Protein AF-A0A7D9HLT3-F1 (afdb_monomer)

Sequence (230 aa):
MPILQAMFEKANQLLRKRDNVIPKPGATDGSFIVAGNSNTIHVVTLGKGGCLKCDRNCVNNSTRICEHVLAVAQVREKLSEFLAWFRRSKKGPKVLEMALGSAPKNAGRKPSTRKKSNKKKPHVTQVVDLLEDLIAEPVPTPNQIPPAAPQASQAPHRVGPVIQPPPVVSGSGGPQAPQFNPTIQPPMVCGFPQTPAQQLAYHLPSLFSGSPHDHAPQQYLAPQMPAISP

Organism: Paramuricea clavata (NCBI:txid317549)

Mean predicted aligned error: 22.03 Å

Radius of gyration: 40.25 Å; Cα contacts (8 Å, |Δi|>4): 141; chains: 1; bounding box: 96×90×121 Å

pLDDT: mean 70.2, std 20.89, range [36.25, 97.0]

Solvent-accessible surface area (backbone atoms only — not comparable to full-atom values): 16381 Å² total; per-residue (Å²): 115,72,68,61,53,55,34,50,52,51,12,50,58,44,64,74,41,74,84,30,58,38,75,37,84,94,52,90,71,69,27,31,36,28,66,48,76,93,85,39,79,38,45,36,40,66,48,77,80,45,38,59,42,60,34,86,85,43,91,43,41,41,58,68,62,40,32,65,47,51,33,52,24,52,78,67,75,38,42,66,48,29,52,55,34,58,72,67,42,88,73,69,55,40,63,67,54,42,56,66,70,69,52,58,96,60,67,90,60,74,80,82,78,77,77,80,76,79,76,79,76,81,84,85,85,77,93,74,83,95,81,85,83,90,85,82,87,89,89,90,85,86,88,85,81,88,83,78,86,84,80,84,86,82,79,84,84,79,84,76,86,86,80,80,81,81,83,88,80,88,78,89,77,85,88,83,86,84,80,86,82,90,80,89,78,88,86,78,87,81,78,77,88,83,80,93,81,83,92,83,82,83,91,86,82,91,87,82,91,77,83,87,82,86,78,81,83,87,76,88,82,83,87,84,78,84,85,85,78,137

Secondary structure (DSSP, 8-state):
-HHHHHHHHHHHHHHTSGGGEEEPTT-TT--EEEE-GGG-EEEEEE-GGG-EE--TTSTTGGGS--HHHHHHHHHTT-HHHHHHHHHH-S----HHHHHHHHS-TTTT-----------PPP------------S---------PPP-PPP--PPPPPPPP--PPPPP------------------------------------------PPPP-PPPP--PPPPPPPP-

Structure (mmCIF, N/CA/C/O backbone):
data_AF-A0A7D9HLT3-F1
#
_entry.id   AF-A0A7D9HLT3-F1
#
loop_
_atom_site.group_PDB
_atom_site.id
_atom_site.type_symbol
_atom_site.label_atom_id
_atom_site.label_alt_id
_atom_site.label_comp_id
_atom_site.label_asym_id
_atom_site.label_entity_id
_atom_site.label_seq_id
_atom_site.pdbx_PDB_ins_code
_atom_site.Cartn_x
_atom_site.Cartn_y
_atom_site.Cartn_z
_atom_site.occupancy
_atom_site.B_iso_or_equiv
_atom_site.auth_seq_id
_atom_site.auth_comp_id
_atom_site.auth_asym_id
_atom_site.auth_atom_id
_atom_site.pdbx_PDB_model_num
ATOM 1 N N . MET A 1 1 ? -13.649 11.532 -1.962 1.00 54.56 1 MET A N 1
ATOM 2 C CA . MET A 1 1 ? -12.221 11.390 -1.579 1.00 54.56 1 MET A CA 1
ATOM 3 C C . MET A 1 1 ? -11.429 10.880 -2.789 1.00 54.56 1 MET A C 1
ATOM 5 O O . MET A 1 1 ? -11.230 9.675 -2.904 1.00 54.56 1 MET A O 1
ATOM 9 N N . PRO A 1 2 ? -11.004 11.766 -3.707 1.00 75.75 2 PRO A N 1
ATOM 10 C CA . PRO A 1 2 ? -10.419 11.367 -4.997 1.00 75.75 2 PRO A CA 1
ATOM 11 C C . PRO A 1 2 ? -9.089 10.601 -4.862 1.00 75.75 2 PRO A C 1
ATOM 13 O O . PRO A 1 2 ? -8.802 9.703 -5.645 1.00 75.75 2 PRO A O 1
ATOM 16 N N . ILE A 1 3 ? -8.301 10.891 -3.821 1.00 83.25 3 ILE A N 1
ATOM 17 C CA . ILE A 1 3 ? -6.993 10.251 -3.592 1.00 83.25 3 ILE A CA 1
ATOM 18 C C . ILE A 1 3 ? -7.131 8.762 -3.250 1.00 83.25 3 ILE A C 1
ATOM 20 O O . ILE A 1 3 ? -6.394 7.937 -3.784 1.00 83.25 3 ILE A O 1
ATOM 24 N N . LEU A 1 4 ? -8.090 8.399 -2.391 1.00 85.44 4 LEU A N 1
ATOM 25 C CA . LEU A 1 4 ? -8.320 6.995 -2.036 1.00 85.44 4 LEU A CA 1
ATOM 26 C C . LEU A 1 4 ? -8.807 6.194 -3.243 1.00 85.44 4 LEU A C 1
ATOM 28 O O . LEU A 1 4 ? -8.351 5.075 -3.451 1.00 85.44 4 LEU A O 1
ATOM 32 N N . GLN A 1 5 ? -9.674 6.783 -4.068 1.00 90.75 5 GLN A N 1
ATOM 33 C CA . GLN A 1 5 ? -10.147 6.156 -5.300 1.00 90.75 5 GLN A CA 1
ATOM 34 C C . GLN A 1 5 ? -8.984 5.826 -6.248 1.00 90.75 5 GLN A C 1
ATOM 36 O O . GLN A 1 5 ? -8.907 4.710 -6.753 1.00 90.75 5 GLN A O 1
ATOM 41 N N . ALA A 1 6 ? -8.029 6.746 -6.418 1.00 91.56 6 ALA A N 1
ATOM 42 C CA . ALA A 1 6 ? -6.834 6.494 -7.220 1.00 91.56 6 ALA A CA 1
ATOM 43 C C . ALA A 1 6 ? -5.949 5.368 -6.645 1.00 91.56 6 ALA A C 1
ATOM 45 O O . ALA A 1 6 ? -5.380 4.584 -7.403 1.00 91.56 6 ALA A O 1
ATOM 46 N N . MET A 1 7 ? -5.837 5.256 -5.315 1.00 92.31 7 MET A N 1
ATOM 47 C CA . MET A 1 7 ? -5.105 4.152 -4.672 1.00 92.31 7 MET A CA 1
ATOM 48 C C . MET A 1 7 ? -5.795 2.802 -4.885 1.00 92.31 7 MET A C 1
ATOM 50 O O . MET A 1 7 ? -5.114 1.812 -5.144 1.00 92.31 7 MET A O 1
ATOM 54 N N . PHE A 1 8 ? -7.128 2.763 -4.810 1.00 94.31 8 PHE A N 1
ATOM 55 C CA . PHE A 1 8 ? -7.907 1.560 -5.105 1.00 94.31 8 PHE A CA 1
ATOM 56 C C . PHE A 1 8 ? -7.764 1.127 -6.561 1.00 94.31 8 PHE A C 1
ATOM 58 O O . PHE A 1 8 ? -7.568 -0.055 -6.820 1.00 94.31 8 PHE A O 1
ATOM 65 N N . GLU A 1 9 ? -7.785 2.067 -7.504 1.00 95.00 9 GLU A N 1
ATOM 66 C CA . GLU A 1 9 ? -7.590 1.741 -8.916 1.00 95.00 9 GLU A CA 1
ATOM 67 C C . GLU A 1 9 ? -6.206 1.123 -9.164 1.00 95.00 9 GLU A C 1
ATOM 69 O O . GLU A 1 9 ? -6.087 0.087 -9.816 1.00 95.00 9 GLU A O 1
ATOM 74 N N . LYS A 1 10 ? -5.151 1.690 -8.567 1.00 94.38 10 LYS A N 1
ATOM 75 C CA . LYS A 1 10 ? -3.803 1.102 -8.625 1.00 94.38 10 LYS A CA 1
ATOM 76 C C . LYS A 1 10 ? -3.734 -0.272 -7.962 1.00 94.38 10 LYS A C 1
ATOM 78 O O . LYS A 1 10 ? -3.108 -1.178 -8.505 1.00 94.38 10 LYS A O 1
ATOM 83 N N . ALA A 1 11 ? -4.390 -0.452 -6.817 1.00 95.25 11 ALA A N 1
ATOM 84 C CA . ALA A 1 11 ? -4.469 -1.755 -6.165 1.00 95.25 11 ALA A CA 1
ATOM 85 C C . ALA A 1 11 ? -5.152 -2.785 -7.078 1.00 95.25 11 ALA A C 1
ATOM 87 O O . ALA A 1 11 ? -4.631 -3.879 -7.262 1.00 95.25 11 ALA A O 1
ATOM 88 N N . ASN A 1 12 ? -6.250 -2.413 -7.739 1.00 95.44 12 ASN A N 1
ATOM 89 C CA . ASN A 1 12 ? -6.918 -3.269 -8.716 1.00 95.44 12 ASN A CA 1
ATOM 90 C C . ASN A 1 12 ? -5.998 -3.628 -9.888 1.00 95.44 12 ASN A C 1
ATOM 92 O O . ASN A 1 12 ? -5.994 -4.775 -10.325 1.00 95.44 12 ASN A O 1
ATOM 96 N N . GLN A 1 13 ? -5.179 -2.694 -10.379 1.00 94.69 13 GLN A N 1
ATOM 97 C CA . GLN A 1 13 ? -4.185 -2.986 -11.419 1.00 94.69 13 GLN A CA 1
ATOM 98 C C . GLN A 1 13 ? -3.152 -4.020 -10.965 1.00 94.69 13 GLN A C 1
ATOM 100 O O . GLN A 1 13 ? -2.774 -4.883 -11.760 1.00 94.69 13 GLN A O 1
ATOM 105 N N . LEU A 1 14 ? -2.728 -3.977 -9.697 1.00 94.25 14 LEU A N 1
ATOM 106 C CA . LEU A 1 14 ? -1.850 -5.004 -9.136 1.00 94.25 14 LEU A CA 1
ATOM 107 C C . LEU A 1 14 ? -2.537 -6.371 -9.158 1.00 94.25 14 LEU A C 1
ATOM 109 O O . LEU A 1 14 ? -1.930 -7.331 -9.617 1.00 94.25 14 LEU A O 1
ATOM 113 N N . LEU A 1 15 ? -3.811 -6.437 -8.767 1.00 94.81 15 LEU A N 1
ATOM 114 C CA . LEU A 1 15 ? -4.591 -7.679 -8.704 1.00 94.81 15 LEU A CA 1
ATOM 115 C C . LEU A 1 15 ? -4.908 -8.298 -10.073 1.00 94.81 15 LEU A C 1
ATOM 117 O O . LEU A 1 15 ? -5.168 -9.496 -10.150 1.00 94.81 15 LEU A O 1
ATOM 121 N N . ARG A 1 16 ? -4.870 -7.520 -11.164 1.00 94.56 16 ARG A N 1
ATOM 122 C CA . ARG A 1 16 ? -5.101 -8.047 -12.523 1.00 94.56 16 ARG A CA 1
ATOM 123 C C . ARG A 1 16 ? -4.046 -9.069 -12.954 1.00 94.56 16 ARG A C 1
ATOM 125 O O . ARG A 1 16 ? -4.348 -9.917 -13.789 1.00 94.56 16 ARG A O 1
ATOM 132 N N . LYS A 1 17 ? -2.820 -8.997 -12.420 1.00 92.38 17 LYS A N 1
ATOM 133 C CA . LYS A 1 17 ? -1.767 -9.991 -12.684 1.00 92.38 17 LYS A CA 1
ATOM 134 C C . LYS A 1 17 ? -1.588 -10.865 -11.447 1.00 92.38 17 LYS A C 1
ATOM 136 O O . LYS A 1 17 ? -1.326 -10.345 -10.367 1.00 92.38 17 LYS A O 1
ATOM 141 N N . ARG A 1 18 ? -1.683 -12.186 -11.610 1.00 85.00 18 ARG A N 1
ATOM 142 C CA . ARG A 1 18 ? -1.622 -13.133 -10.482 1.00 85.00 18 ARG A CA 1
ATOM 143 C C . ARG A 1 18 ? -0.298 -13.087 -9.716 1.00 85.00 18 ARG A C 1
ATOM 145 O O . ARG A 1 18 ? -0.313 -13.201 -8.498 1.00 85.00 18 ARG A O 1
ATOM 152 N N . ASP A 1 19 ? 0.812 -12.831 -10.400 1.00 91.12 19 ASP A N 1
ATOM 153 C CA . ASP A 1 19 ? 2.149 -12.898 -9.790 1.00 91.12 19 ASP A CA 1
ATOM 154 C C . ASP A 1 19 ? 2.589 -11.590 -9.116 1.00 91.12 19 ASP A C 1
ATOM 156 O O . ASP A 1 19 ? 3.676 -11.500 -8.550 1.00 91.12 19 ASP A O 1
ATOM 160 N N . ASN A 1 20 ? 1.749 -10.553 -9.155 1.00 94.50 20 ASN A N 1
ATOM 161 C CA . ASN A 1 20 ? 2.069 -9.268 -8.538 1.00 94.50 20 ASN A CA 1
ATOM 162 C C . ASN A 1 20 ? 1.895 -9.270 -7.020 1.00 94.50 20 ASN A C 1
ATOM 164 O O . ASN A 1 20 ? 2.438 -8.386 -6.365 1.00 94.50 20 ASN A O 1
ATOM 168 N N . VAL A 1 21 ? 1.096 -10.184 -6.469 1.00 95.56 21 VAL A N 1
ATOM 169 C CA . VAL A 1 21 ? 0.851 -10.296 -5.029 1.00 95.56 21 VAL A CA 1
ATOM 170 C C . VAL A 1 21 ? 0.998 -11.756 -4.654 1.00 95.56 21 VAL A C 1
ATOM 172 O O . VAL A 1 21 ? 0.115 -12.563 -4.926 1.00 95.56 21 VAL A O 1
ATOM 175 N N . ILE A 1 22 ? 2.110 -12.093 -4.013 1.00 95.69 22 ILE A N 1
ATOM 176 C CA . ILE A 1 22 ? 2.410 -13.471 -3.626 1.00 95.69 22 ILE A CA 1
ATOM 177 C C . ILE A 1 22 ? 2.718 -13.549 -2.131 1.00 95.69 22 ILE A C 1
ATOM 179 O O . ILE A 1 22 ? 3.286 -12.609 -1.565 1.00 95.69 22 ILE A O 1
ATOM 183 N N . PRO A 1 23 ? 2.371 -14.653 -1.454 1.00 95.44 23 PRO A N 1
ATOM 184 C CA . PRO A 1 23 ? 2.891 -14.926 -0.122 1.00 95.44 23 PRO A CA 1
ATOM 185 C C . PRO A 1 23 ? 4.420 -14.926 -0.155 1.00 95.44 23 PRO A C 1
ATOM 187 O O . PRO A 1 23 ? 5.026 -15.465 -1.081 1.00 95.44 23 PRO A O 1
ATOM 190 N N . LYS A 1 24 ? 5.058 -14.317 0.846 1.00 95.12 24 LYS A N 1
ATOM 191 C CA . LYS A 1 24 ? 6.517 -14.278 0.942 1.00 95.12 24 LYS A CA 1
ATOM 192 C C . LYS A 1 24 ? 7.052 -15.701 1.168 1.00 95.12 24 LYS A C 1
ATOM 194 O O . LYS A 1 24 ? 6.761 -16.278 2.219 1.00 95.12 24 LYS A O 1
ATOM 199 N N . PRO A 1 25 ? 7.862 -16.259 0.249 1.00 92.81 25 PRO A N 1
ATOM 200 C CA . PRO A 1 25 ? 8.419 -17.594 0.428 1.00 92.81 25 PRO A CA 1
ATOM 201 C C . PRO A 1 25 ? 9.311 -17.655 1.673 1.00 92.81 25 PRO A C 1
ATOM 203 O O . PRO A 1 25 ? 10.114 -16.752 1.911 1.00 92.81 25 PRO A O 1
ATOM 206 N N . GLY A 1 26 ? 9.157 -18.708 2.477 1.00 91.25 26 GLY A N 1
ATOM 207 C CA . GLY A 1 26 ? 9.985 -18.952 3.664 1.00 91.25 26 GLY A CA 1
ATOM 208 C C . GLY A 1 26 ? 9.716 -18.043 4.871 1.00 91.25 26 GLY A C 1
ATOM 209 O O . GLY A 1 26 ? 10.426 -18.153 5.865 1.00 91.25 26 GLY A O 1
ATOM 210 N N . ALA A 1 27 ? 8.714 -17.158 4.821 1.00 89.69 27 ALA A N 1
ATOM 211 C CA . ALA A 1 27 ? 8.318 -16.349 5.974 1.00 89.69 27 ALA A CA 1
ATOM 212 C C . ALA A 1 27 ? 7.193 -17.030 6.768 1.00 89.69 27 ALA A C 1
ATOM 214 O O . ALA A 1 27 ? 6.150 -17.368 6.210 1.00 89.69 27 ALA A O 1
ATOM 215 N N . THR A 1 28 ? 7.378 -17.191 8.078 1.00 89.12 28 THR A N 1
ATOM 216 C CA . THR A 1 28 ? 6.362 -17.757 8.990 1.00 89.12 28 THR A CA 1
ATOM 217 C C . THR A 1 28 ? 5.343 -16.711 9.447 1.00 89.12 28 THR A C 1
ATOM 219 O O . THR A 1 28 ? 4.241 -17.034 9.875 1.00 89.12 28 THR A O 1
ATOM 222 N N . ASP A 1 29 ? 5.689 -15.438 9.299 1.00 88.88 29 ASP A N 1
ATOM 223 C CA . ASP A 1 29 ? 4.923 -14.254 9.683 1.00 88.88 29 ASP A CA 1
ATOM 224 C C . ASP A 1 29 ? 3.734 -13.943 8.748 1.00 88.88 29 ASP A C 1
ATOM 226 O O . ASP A 1 29 ? 2.987 -12.989 8.982 1.00 88.88 29 ASP A O 1
ATOM 230 N N . GLY A 1 30 ? 3.522 -14.748 7.700 1.00 90.56 30 GLY A N 1
ATOM 231 C CA . GLY A 1 30 ? 2.410 -14.575 6.757 1.00 90.56 30 GLY A CA 1
ATOM 232 C C . GLY A 1 30 ? 2.508 -13.289 5.931 1.00 90.56 30 GLY A C 1
ATOM 233 O O . GLY A 1 30 ? 1.498 -12.771 5.455 1.00 90.56 30 GLY A O 1
ATOM 234 N N . SER A 1 31 ? 3.717 -12.744 5.803 1.00 95.00 31 SER A N 1
ATOM 235 C CA . SER A 1 31 ? 4.010 -11.551 5.014 1.00 95.00 31 SER A CA 1
ATOM 236 C C . SER A 1 31 ? 3.793 -11.805 3.518 1.00 95.00 31 SER A C 1
ATOM 238 O O . SER A 1 31 ? 3.933 -12.927 3.036 1.00 95.00 31 SER A O 1
ATOM 240 N N . PHE A 1 32 ? 3.491 -10.749 2.767 1.00 96.62 32 PHE A N 1
ATOM 241 C CA . PHE A 1 32 ? 3.279 -10.794 1.319 1.00 96.62 32 PHE A CA 1
ATOM 242 C C . PHE A 1 32 ? 4.337 -9.969 0.597 1.00 96.62 32 PHE A C 1
ATOM 244 O O . PHE A 1 32 ? 4.796 -8.944 1.100 1.00 96.62 32 PHE A O 1
ATOM 251 N N . ILE A 1 33 ? 4.703 -10.417 -0.596 1.00 96.44 33 ILE A N 1
ATOM 252 C CA . ILE A 1 33 ? 5.518 -9.683 -1.551 1.00 96.44 33 ILE A CA 1
ATOM 253 C C . ILE A 1 33 ? 4.578 -9.083 -2.593 1.00 96.44 33 ILE A C 1
ATOM 255 O O . ILE A 1 33 ? 3.711 -9.776 -3.126 1.00 96.44 33 ILE A O 1
ATOM 259 N N . VAL A 1 34 ? 4.751 -7.794 -2.870 1.00 96.88 34 VAL A N 1
ATOM 260 C CA . VAL A 1 34 ? 3.932 -7.048 -3.822 1.00 96.88 34 VAL A CA 1
ATOM 261 C C . VAL A 1 34 ? 4.821 -6.330 -4.831 1.00 96.88 34 VAL A C 1
ATOM 263 O O . VAL A 1 34 ? 5.795 -5.678 -4.450 1.00 96.88 34 VAL A O 1
ATOM 266 N N . ALA A 1 35 ? 4.481 -6.426 -6.113 1.00 95.06 35 ALA A N 1
ATOM 267 C CA . ALA A 1 35 ? 5.130 -5.662 -7.169 1.00 95.06 35 ALA A CA 1
ATOM 268 C C . ALA A 1 35 ? 4.886 -4.155 -6.983 1.00 95.06 35 ALA A C 1
ATOM 270 O O . ALA A 1 35 ? 3.763 -3.719 -6.731 1.00 95.06 35 ALA A O 1
ATOM 271 N N . GLY A 1 36 ? 5.947 -3.367 -7.113 1.00 89.94 36 GLY A N 1
ATOM 272 C CA . GLY A 1 36 ? 5.918 -1.911 -7.087 1.00 89.94 36 GLY A CA 1
ATOM 273 C C . GLY A 1 36 ? 6.151 -1.288 -8.456 1.00 89.94 36 GLY A C 1
ATOM 274 O O . GLY A 1 36 ? 6.230 -1.957 -9.490 1.00 89.94 36 GLY A O 1
ATOM 275 N N . ASN A 1 37 ? 6.290 0.033 -8.458 1.00 84.56 37 ASN A N 1
ATOM 276 C CA . ASN A 1 37 ? 6.598 0.781 -9.669 1.00 84.56 37 ASN A CA 1
ATOM 277 C C . ASN A 1 37 ? 8.070 0.584 -10.057 1.00 84.56 37 ASN A C 1
ATOM 279 O O . ASN A 1 37 ? 8.944 0.534 -9.199 1.00 84.56 37 ASN A O 1
ATOM 283 N N . SER A 1 38 ? 8.367 0.545 -11.358 1.00 83.25 38 SER A N 1
ATOM 284 C CA . SER A 1 38 ? 9.750 0.491 -11.862 1.00 83.25 38 SER A CA 1
ATOM 285 C C . SER A 1 38 ? 10.558 -0.709 -11.341 1.00 83.25 38 SER A C 1
ATOM 287 O O . SER A 1 38 ? 11.712 -0.559 -10.946 1.00 83.25 38 SER A O 1
ATOM 289 N N . ASN A 1 39 ? 9.950 -1.901 -11.346 1.00 83.06 39 ASN A N 1
ATOM 290 C CA . ASN A 1 39 ? 10.554 -3.165 -10.899 1.00 83.06 39 ASN A CA 1
ATOM 291 C C . ASN A 1 39 ? 10.990 -3.187 -9.423 1.00 83.06 39 ASN A C 1
ATOM 293 O O . ASN A 1 39 ? 11.809 -4.021 -9.035 1.00 83.06 39 ASN A O 1
ATOM 297 N N . THR A 1 40 ? 10.456 -2.299 -8.581 1.00 90.94 40 THR A N 1
ATOM 298 C CA . THR A 1 40 ? 10.645 -2.421 -7.135 1.00 90.94 40 THR A CA 1
ATOM 299 C C . THR A 1 40 ? 9.745 -3.509 -6.572 1.00 90.94 40 THR A C 1
ATOM 301 O O . THR A 1 40 ? 8.680 -3.812 -7.109 1.00 90.94 40 THR A O 1
ATOM 304 N N . ILE A 1 41 ? 10.177 -4.102 -5.467 1.00 94.12 41 ILE A N 1
ATOM 305 C CA . ILE A 1 41 ? 9.413 -5.106 -4.739 1.00 94.12 41 ILE A CA 1
ATOM 306 C C . ILE A 1 41 ? 9.175 -4.577 -3.330 1.00 94.12 41 ILE A C 1
ATOM 308 O O . ILE A 1 41 ? 10.110 -4.146 -2.654 1.00 94.12 41 ILE A O 1
ATOM 312 N N . HIS A 1 42 ? 7.922 -4.621 -2.896 1.00 96.06 42 HIS A N 1
ATOM 313 C CA . HIS A 1 42 ? 7.485 -4.185 -1.580 1.00 96.06 42 HIS A CA 1
ATOM 314 C C . HIS A 1 42 ? 7.083 -5.387 -0.732 1.00 96.06 42 HIS A C 1
ATOM 316 O O . HIS A 1 42 ? 6.565 -6.383 -1.236 1.00 96.06 42 HIS A O 1
ATOM 322 N N . VAL A 1 43 ? 7.314 -5.295 0.576 1.00 96.31 43 VAL A N 1
ATOM 323 C CA . VAL A 1 43 ? 6.898 -6.328 1.530 1.00 96.31 43 VAL A CA 1
ATOM 324 C C . VAL A 1 43 ? 5.793 -5.764 2.401 1.00 96.31 43 VAL A C 1
ATOM 326 O O . VAL A 1 43 ? 5.968 -4.740 3.061 1.00 96.31 43 VAL A O 1
ATOM 329 N N . VAL A 1 44 ? 4.657 -6.452 2.425 1.00 97.00 44 VAL A N 1
ATOM 330 C CA . VAL A 1 44 ? 3.533 -6.131 3.298 1.00 97.00 44 VAL A CA 1
ATOM 331 C C . VAL A 1 44 ? 3.518 -7.117 4.454 1.00 97.00 44 VAL A C 1
ATOM 333 O O . VAL A 1 44 ? 3.374 -8.323 4.272 1.00 97.00 44 VAL A O 1
ATOM 336 N N . THR A 1 45 ? 3.663 -6.584 5.659 1.00 96.12 45 THR A N 1
ATOM 337 C CA . THR A 1 45 ? 3.690 -7.347 6.907 1.00 96.12 45 THR A CA 1
ATOM 338 C C . THR A 1 45 ? 2.339 -7.288 7.603 1.00 96.12 45 THR A C 1
ATOM 340 O O . THR A 1 45 ? 1.647 -6.260 7.594 1.00 96.12 45 THR A O 1
ATOM 343 N N . LEU A 1 46 ? 1.967 -8.406 8.221 1.00 94.62 46 LEU A N 1
ATOM 344 C CA . LEU A 1 46 ? 0.734 -8.527 8.983 1.00 94.62 46 LEU A CA 1
ATOM 345 C C . LEU A 1 46 ? 0.941 -8.019 10.411 1.00 94.62 46 LEU A C 1
ATOM 347 O O . LEU A 1 46 ? 1.908 -8.361 11.087 1.00 94.62 46 LEU A O 1
ATOM 351 N N . GLY A 1 47 ? 0.017 -7.190 10.881 1.00 91.12 47 GLY A N 1
ATOM 352 C CA . GLY A 1 47 ? -0.044 -6.712 12.254 1.00 91.12 47 GLY A CA 1
ATOM 353 C C . GLY A 1 47 ? -1.266 -7.245 12.997 1.00 91.12 47 GLY A C 1
ATOM 354 O O . GLY A 1 47 ? -2.170 -7.861 12.432 1.00 91.12 47 GLY A O 1
ATOM 355 N N . LYS A 1 48 ? -1.316 -6.967 14.302 1.00 89.25 48 LYS A N 1
ATOM 356 C CA . LYS A 1 48 ? -2.459 -7.329 15.150 1.00 89.25 48 LYS A CA 1
ATOM 357 C C . LYS A 1 48 ? -3.700 -6.499 14.790 1.00 89.25 48 LYS A C 1
ATOM 359 O O . LYS A 1 48 ? -3.581 -5.330 14.421 1.00 89.25 48 LYS A O 1
ATOM 364 N N . GLY A 1 49 ? -4.884 -7.094 14.943 1.00 87.62 49 GLY A N 1
ATOM 365 C CA . GLY A 1 49 ? -6.171 -6.393 14.839 1.00 87.62 49 GLY A CA 1
ATOM 366 C C . GLY A 1 49 ? -6.487 -5.821 13.453 1.00 87.62 49 GLY A C 1
ATOM 367 O O . GLY A 1 49 ? -7.003 -4.709 13.370 1.00 87.62 49 GLY A O 1
ATOM 368 N N . GLY A 1 50 ? -6.126 -6.534 12.380 1.00 88.56 50 GLY A N 1
ATOM 369 C CA . GLY A 1 50 ? -6.368 -6.099 10.996 1.00 88.56 50 GLY A CA 1
ATOM 370 C C . GLY A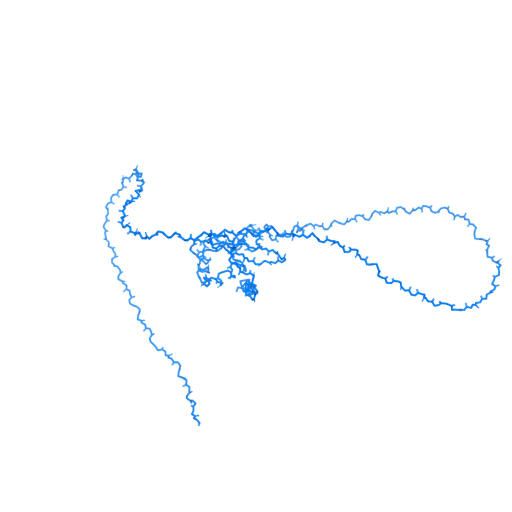 1 50 ? -5.369 -5.059 10.473 1.00 88.56 50 GLY A C 1
ATOM 371 O O . GLY A 1 50 ? -5.531 -4.545 9.370 1.00 88.56 50 GLY A O 1
ATOM 372 N N . CYS A 1 51 ? -4.324 -4.741 11.244 1.00 93.00 51 CYS A N 1
ATOM 373 C CA . CYS A 1 51 ? -3.254 -3.854 10.803 1.00 93.00 51 CYS A CA 1
ATOM 374 C C . CYS A 1 51 ? -2.433 -4.512 9.687 1.00 93.00 51 CYS A C 1
ATOM 376 O O . CYS A 1 51 ? -2.023 -5.664 9.801 1.00 93.00 51 CYS A O 1
ATOM 378 N N . LEU A 1 52 ? -2.139 -3.748 8.643 1.00 95.56 52 LEU A N 1
ATOM 379 C CA . LEU A 1 52 ? -1.225 -4.124 7.571 1.00 95.56 52 LEU A CA 1
ATOM 380 C C . LEU A 1 52 ? -0.210 -2.998 7.396 1.00 95.56 52 LEU A C 1
ATOM 382 O O . LEU A 1 52 ? -0.568 -1.821 7.497 1.00 95.56 52 LEU A O 1
ATOM 386 N N . LYS A 1 53 ? 1.057 -3.346 7.168 1.00 94.88 53 LYS A N 1
ATOM 387 C CA . LYS A 1 53 ? 2.132 -2.361 7.002 1.00 94.88 53 LYS A CA 1
ATOM 388 C C . LYS A 1 53 ? 2.977 -2.687 5.788 1.00 94.88 53 LYS A C 1
ATOM 390 O O . LYS A 1 53 ? 3.530 -3.780 5.706 1.00 94.88 53 LYS A O 1
ATOM 395 N N . CYS A 1 54 ? 3.098 -1.714 4.896 1.00 95.81 54 CYS A N 1
ATOM 396 C CA . CYS A 1 54 ? 4.068 -1.754 3.813 1.00 95.81 54 CYS A CA 1
ATOM 397 C C . CYS A 1 54 ? 5.486 -1.519 4.352 1.00 95.81 54 CYS A C 1
ATOM 399 O O . CYS A 1 54 ? 5.689 -1.043 5.474 1.00 95.81 54 CYS A O 1
ATOM 401 N N . ASP A 1 55 ? 6.468 -1.834 3.527 1.00 93.44 55 ASP A N 1
ATOM 402 C CA . ASP A 1 55 ? 7.862 -1.475 3.715 1.00 93.44 55 ASP A CA 1
ATOM 403 C C . ASP A 1 55 ? 8.078 0.049 3.695 1.00 93.44 55 ASP A C 1
ATOM 405 O O . ASP A 1 55 ? 7.308 0.827 3.127 1.00 93.44 55 ASP A O 1
ATOM 409 N N . ARG A 1 56 ? 9.192 0.485 4.289 1.00 90.69 56 ARG A N 1
ATOM 4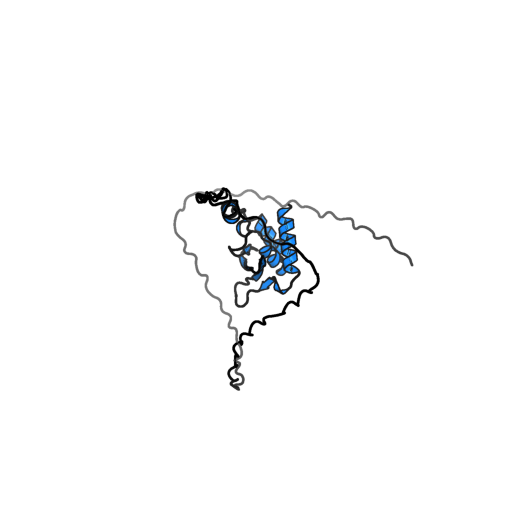10 C CA . ARG A 1 56 ? 9.551 1.910 4.369 1.00 90.69 56 ARG A CA 1
ATOM 411 C C . ARG A 1 56 ? 9.914 2.526 3.018 1.00 90.69 56 ARG A C 1
ATOM 413 O O . ARG A 1 56 ? 9.909 3.745 2.913 1.00 90.69 56 ARG A O 1
ATOM 420 N N . ASN A 1 57 ? 10.239 1.705 2.019 1.00 89.50 57 ASN A N 1
ATOM 421 C CA . ASN A 1 57 ? 10.607 2.177 0.687 1.00 89.50 57 ASN A CA 1
ATOM 422 C C . ASN A 1 57 ? 9.374 2.482 -0.184 1.00 89.50 57 ASN A C 1
ATOM 424 O O . ASN A 1 57 ? 9.505 2.996 -1.293 1.00 89.50 57 ASN A O 1
ATOM 428 N N . CYS A 1 58 ? 8.163 2.189 0.300 1.00 91.75 58 CYS A N 1
ATOM 429 C CA . CYS A 1 58 ? 6.934 2.590 -0.366 1.00 91.75 58 CYS A CA 1
ATOM 430 C C . CYS A 1 58 ? 6.720 4.109 -0.253 1.00 91.75 58 CYS A C 1
ATOM 432 O O . CYS A 1 58 ? 6.702 4.670 0.843 1.00 91.75 58 CYS A O 1
ATOM 434 N N . VAL A 1 59 ? 6.468 4.763 -1.391 1.00 88.44 59 VAL A N 1
ATOM 435 C CA . VAL A 1 59 ? 6.199 6.214 -1.484 1.00 88.44 59 VAL A CA 1
ATOM 436 C C . VAL A 1 59 ? 5.046 6.642 -0.569 1.00 88.44 59 VAL A C 1
ATOM 438 O O . VAL A 1 59 ? 5.104 7.684 0.079 1.00 88.44 59 VAL A O 1
ATOM 441 N N . ASN A 1 60 ? 4.021 5.797 -0.466 1.00 90.50 60 ASN A N 1
ATOM 442 C CA . ASN A 1 60 ? 2.824 6.038 0.335 1.00 90.50 60 ASN A CA 1
ATOM 443 C C . ASN A 1 60 ? 2.901 5.380 1.730 1.00 90.50 60 ASN A C 1
ATOM 445 O O . ASN A 1 60 ? 1.885 5.197 2.390 1.00 90.50 60 ASN A O 1
ATOM 449 N N . ASN A 1 61 ? 4.084 4.999 2.225 1.00 90.50 61 ASN A N 1
ATOM 450 C CA . ASN A 1 61 ? 4.204 4.403 3.562 1.00 90.50 61 ASN A CA 1
ATOM 451 C C . ASN A 1 61 ? 3.759 5.372 4.679 1.00 90.50 61 ASN A C 1
ATOM 453 O O . ASN A 1 61 ? 3.137 4.980 5.670 1.00 90.50 61 ASN A O 1
ATOM 457 N N . SER A 1 62 ? 4.043 6.662 4.507 1.00 89.00 62 SER A N 1
ATOM 458 C CA . SER A 1 62 ? 3.765 7.721 5.483 1.00 89.00 62 SER A CA 1
ATOM 459 C C . SER A 1 62 ? 2.266 7.980 5.705 1.00 89.00 62 SER A C 1
ATOM 461 O O . SER A 1 62 ? 1.874 8.394 6.802 1.00 89.00 62 SER A O 1
ATOM 463 N N . THR A 1 63 ? 1.414 7.675 4.721 1.00 89.12 63 THR A N 1
ATOM 464 C CA . THR A 1 63 ? -0.054 7.784 4.816 1.00 89.12 63 THR A CA 1
ATOM 465 C C . THR A 1 63 ? -0.692 6.595 5.534 1.00 89.12 63 THR A C 1
ATOM 467 O O . THR A 1 63 ? -1.861 6.676 5.905 1.00 89.12 63 THR A O 1
ATOM 470 N N . ARG A 1 64 ? 0.060 5.502 5.762 1.00 89.75 64 ARG A N 1
ATOM 471 C CA . ARG A 1 64 ? -0.395 4.213 6.335 1.00 89.75 64 ARG A CA 1
ATOM 472 C C . ARG A 1 64 ? -1.396 3.436 5.479 1.00 89.75 64 ARG A C 1
ATOM 474 O O . ARG A 1 64 ? -1.821 2.355 5.878 1.00 89.75 64 ARG A O 1
ATOM 481 N N . ILE A 1 65 ? -1.769 3.983 4.330 1.00 93.06 65 ILE A N 1
ATOM 482 C CA . ILE A 1 65 ? -2.640 3.364 3.342 1.00 93.06 65 ILE A CA 1
ATOM 483 C C . ILE A 1 65 ? -2.010 3.584 1.971 1.00 93.06 65 ILE A C 1
ATOM 485 O O . ILE A 1 65 ? -1.798 4.716 1.541 1.00 93.06 65 ILE A O 1
ATOM 489 N N . CYS A 1 66 ? -1.668 2.486 1.311 1.00 94.88 66 CYS A N 1
ATOM 490 C CA . CYS A 1 66 ? -1.075 2.478 -0.016 1.00 94.88 66 CYS A CA 1
ATOM 491 C C . CYS A 1 66 ? -1.721 1.384 -0.866 1.00 94.88 66 CYS A C 1
ATOM 493 O O . CYS A 1 66 ? -2.381 0.480 -0.349 1.00 94.88 66 CYS A O 1
ATOM 495 N N . GLU A 1 67 ? -1.488 1.453 -2.169 1.00 95.31 67 GLU A N 1
ATOM 496 C CA . GLU A 1 67 ? -1.931 0.471 -3.152 1.00 95.31 67 GLU A CA 1
ATOM 497 C C . GLU A 1 67 ? -1.499 -0.963 -2.791 1.00 95.31 67 GLU A C 1
ATOM 499 O O . GLU A 1 67 ? -2.304 -1.885 -2.907 1.00 95.31 67 GLU A O 1
ATOM 504 N N . HIS A 1 68 ? -0.282 -1.156 -2.263 1.00 96.69 68 HIS A N 1
ATOM 505 C CA . HIS A 1 68 ? 0.235 -2.483 -1.904 1.00 96.69 68 HIS A CA 1
ATOM 506 C C . HIS A 1 68 ? -0.541 -3.112 -0.744 1.00 96.69 68 HIS A C 1
ATOM 508 O O . HIS A 1 68 ? -0.901 -4.287 -0.780 1.00 96.69 68 HIS A O 1
ATOM 514 N N . VAL A 1 69 ? -0.823 -2.319 0.293 1.00 96.69 69 VAL A N 1
ATOM 515 C CA . VAL A 1 69 ? -1.580 -2.778 1.461 1.00 96.69 69 VAL A CA 1
ATOM 516 C C . VAL A 1 69 ? -3.027 -3.079 1.079 1.00 96.69 69 VAL A C 1
ATOM 518 O O . VAL A 1 69 ? -3.566 -4.089 1.522 1.00 96.69 69 VAL A O 1
ATOM 521 N N . LEU A 1 70 ? -3.639 -2.244 0.234 1.00 96.50 70 LEU A N 1
ATOM 522 C CA . LEU A 1 70 ? -4.997 -2.469 -0.264 1.00 96.50 70 LEU A CA 1
ATOM 523 C C . LEU A 1 70 ? -5.094 -3.754 -1.091 1.00 96.50 70 LEU A C 1
ATOM 525 O O . LEU A 1 70 ? -6.011 -4.541 -0.873 1.00 96.50 70 LEU A O 1
ATOM 529 N N . ALA A 1 71 ? -4.127 -4.000 -1.978 1.00 96.81 71 ALA A N 1
ATOM 530 C CA . ALA A 1 71 ? -4.082 -5.221 -2.774 1.00 96.81 71 ALA A CA 1
ATOM 531 C C . ALA A 1 71 ? -3.980 -6.470 -1.881 1.00 96.81 71 ALA A C 1
ATOM 533 O O . ALA A 1 71 ? -4.768 -7.400 -2.029 1.00 96.81 71 ALA A O 1
ATOM 534 N N . VAL A 1 72 ? -3.085 -6.473 -0.887 1.00 97.00 72 VAL A N 1
ATOM 535 C CA . VAL A 1 72 ? -2.959 -7.604 0.052 1.00 97.00 72 VAL A CA 1
ATOM 536 C C . VAL A 1 72 ? -4.210 -7.771 0.908 1.00 97.00 72 VAL A C 1
ATOM 538 O O . VAL A 1 72 ? -4.643 -8.895 1.147 1.00 97.00 72 VAL A O 1
ATOM 541 N N . ALA A 1 73 ? -4.824 -6.678 1.363 1.00 96.56 73 ALA A N 1
ATOM 542 C CA . ALA A 1 73 ? -6.065 -6.749 2.127 1.00 96.56 73 ALA A CA 1
ATOM 543 C C . ALA A 1 73 ? -7.196 -7.394 1.312 1.00 96.56 73 ALA A C 1
ATOM 545 O O . ALA A 1 73 ? -7.963 -8.183 1.862 1.00 96.56 73 ALA A O 1
ATOM 546 N N . GLN A 1 74 ? -7.261 -7.093 0.012 1.00 95.75 74 GLN A N 1
ATOM 547 C CA . GLN A 1 74 ? -8.226 -7.681 -0.909 1.00 95.75 74 GLN A CA 1
ATOM 548 C C . GLN A 1 74 ? -7.947 -9.165 -1.170 1.00 95.75 74 GLN A C 1
ATOM 550 O O . GLN A 1 74 ? -8.866 -9.966 -1.056 1.00 95.75 74 GLN A O 1
ATOM 555 N N . VAL A 1 75 ? -6.692 -9.551 -1.446 1.00 95.69 75 VAL A N 1
ATOM 556 C CA . VAL A 1 75 ? -6.295 -10.966 -1.640 1.00 95.69 75 VAL A CA 1
ATOM 557 C C . VAL A 1 75 ? -6.619 -11.817 -0.415 1.00 95.69 75 VAL A C 1
ATOM 559 O O . VAL A 1 75 ? -6.953 -12.988 -0.538 1.00 95.69 75 VAL A O 1
ATOM 562 N N . ARG A 1 76 ? -6.526 -11.231 0.779 1.00 94.25 76 ARG A N 1
ATOM 563 C CA . ARG A 1 76 ? -6.841 -11.909 2.040 1.00 94.25 76 ARG A CA 1
ATOM 564 C C . ARG A 1 76 ? -8.315 -11.839 2.429 1.00 94.25 76 ARG A C 1
ATOM 566 O O . ARG A 1 76 ? -8.636 -12.282 3.525 1.00 94.25 76 ARG A O 1
ATOM 573 N N . GLU A 1 77 ? -9.160 -11.207 1.613 1.00 95.31 77 GLU A N 1
ATOM 574 C CA . GLU A 1 77 ? -10.582 -10.965 1.899 1.00 95.31 77 GLU A CA 1
ATOM 575 C C . GLU A 1 77 ? -10.822 -10.222 3.232 1.00 95.31 77 GLU A C 1
ATOM 577 O O . GLU A 1 77 ? -11.878 -10.304 3.851 1.00 95.31 77 GLU A O 1
ATOM 582 N N . LYS A 1 78 ? -9.829 -9.441 3.680 1.00 95.44 78 LYS A N 1
ATOM 583 C CA . LYS A 1 78 ? -9.815 -8.710 4.962 1.00 95.44 78 LYS A CA 1
ATOM 584 C C . LYS A 1 78 ? -9.754 -7.197 4.786 1.00 95.44 78 LYS A C 1
ATOM 586 O O . LYS A 1 78 ? -9.303 -6.463 5.668 1.00 95.44 78 LYS A O 1
ATOM 591 N N . LEU A 1 79 ? -10.221 -6.707 3.640 1.00 94.56 79 LEU A N 1
ATOM 592 C CA . LEU A 1 79 ? -10.261 -5.279 3.342 1.00 94.56 79 LEU A CA 1
ATOM 593 C C . LEU A 1 79 ? -11.143 -4.512 4.337 1.00 94.56 79 LEU A C 1
ATOM 595 O O . LEU A 1 79 ? -10.751 -3.445 4.806 1.00 94.56 79 LEU A O 1
ATOM 599 N N . SER A 1 80 ? -12.300 -5.063 4.706 1.00 94.38 80 SER A N 1
ATOM 600 C CA . SER A 1 80 ? -13.212 -4.461 5.686 1.00 94.38 80 SER A CA 1
ATOM 601 C C . SER A 1 80 ? -12.552 -4.301 7.060 1.00 94.38 80 SER A C 1
ATOM 603 O O . SER A 1 80 ? -12.582 -3.209 7.632 1.00 94.38 80 SER A O 1
ATOM 605 N N . GLU A 1 81 ? -11.884 -5.349 7.554 1.00 94.94 81 GLU A N 1
ATOM 606 C CA . GLU A 1 81 ? -11.120 -5.328 8.807 1.00 94.94 81 GLU A CA 1
ATOM 607 C C . GLU A 1 81 ? -10.017 -4.263 8.772 1.00 94.94 81 GLU A C 1
ATOM 609 O O . GLU A 1 81 ? -9.874 -3.476 9.714 1.00 94.94 81 GLU A O 1
ATOM 614 N N . PHE A 1 82 ? -9.266 -4.198 7.668 1.00 95.00 82 PHE A N 1
ATOM 615 C CA . PHE A 1 82 ? -8.208 -3.210 7.479 1.00 95.00 82 PHE A CA 1
ATOM 616 C C . PHE A 1 82 ? -8.753 -1.777 7.474 1.00 95.00 82 PHE A C 1
ATOM 618 O O . PHE A 1 82 ? -8.219 -0.909 8.166 1.00 95.00 82 PHE A O 1
ATOM 625 N N . LEU A 1 83 ? -9.837 -1.510 6.741 1.00 93.44 83 LEU A N 1
ATOM 626 C CA . LEU A 1 83 ? -10.446 -0.180 6.686 1.00 93.44 83 LEU A CA 1
ATOM 627 C C . LEU A 1 83 ? -11.035 0.229 8.041 1.00 93.44 83 LEU A C 1
ATOM 629 O O . LEU A 1 83 ? -10.892 1.384 8.450 1.00 93.44 83 LEU A O 1
ATOM 633 N N . ALA A 1 84 ? -11.644 -0.707 8.772 1.00 93.31 84 ALA A N 1
ATOM 634 C CA . ALA A 1 84 ? -12.116 -0.474 10.133 1.00 93.31 84 ALA A CA 1
ATOM 635 C C . ALA A 1 84 ? -10.955 -0.173 11.092 1.00 93.31 84 ALA A C 1
ATOM 637 O O . ALA A 1 84 ? -11.064 0.703 11.951 1.00 93.31 84 ALA A O 1
ATOM 638 N N . TRP A 1 85 ? -9.824 -0.869 10.959 1.00 93.56 85 TRP A N 1
ATOM 639 C CA . TRP A 1 85 ? -8.603 -0.546 11.696 1.00 93.56 85 TRP A CA 1
ATOM 640 C C . TRP A 1 85 ? -8.069 0.846 11.332 1.00 93.56 85 TRP A C 1
ATOM 642 O O . TRP A 1 85 ? -7.780 1.635 12.230 1.00 93.56 85 TRP A O 1
ATOM 652 N N . PHE A 1 86 ? -7.987 1.176 10.041 1.00 91.50 86 PHE A N 1
ATOM 653 C CA . PHE A 1 86 ? -7.472 2.457 9.558 1.00 91.50 86 PHE A CA 1
ATOM 654 C C . PHE A 1 86 ? -8.298 3.632 10.094 1.00 91.50 86 PHE A C 1
ATOM 656 O O . PHE A 1 86 ? -7.730 4.578 10.633 1.00 91.50 86 PHE A O 1
ATOM 663 N N . ARG A 1 87 ? -9.634 3.528 10.046 1.00 90.62 87 ARG A N 1
ATOM 664 C CA . ARG A 1 87 ? -10.560 4.540 10.587 1.00 90.62 87 ARG A CA 1
ATOM 665 C C . ARG A 1 87 ? -10.461 4.692 12.107 1.00 90.62 87 ARG A C 1
ATOM 667 O O . ARG A 1 87 ? -10.544 5.805 12.609 1.00 90.62 87 ARG A O 1
ATOM 674 N N . ARG A 1 88 ? -10.275 3.590 12.844 1.00 90.81 88 ARG A N 1
ATOM 675 C CA . ARG A 1 88 ? -10.102 3.607 14.313 1.00 90.81 88 ARG A CA 1
ATOM 676 C C . ARG A 1 88 ? -8.713 4.069 14.751 1.00 90.81 88 ARG A C 1
ATOM 678 O O . ARG A 1 88 ? -8.505 4.386 15.923 1.00 90.81 88 ARG A O 1
ATOM 685 N N . SER A 1 89 ? -7.739 4.066 13.846 1.00 86.38 89 SER A N 1
ATOM 686 C CA . SER A 1 89 ? -6.365 4.425 14.163 1.00 86.38 89 SER A CA 1
ATOM 687 C C . SER A 1 89 ? -6.291 5.906 14.529 1.00 86.38 89 SER A C 1
ATOM 689 O O . SER A 1 89 ? -6.339 6.773 13.665 1.00 86.38 89 SER A O 1
ATOM 691 N N . LYS A 1 90 ? -6.098 6.211 15.821 1.00 80.38 90 LYS A N 1
ATOM 692 C CA . LYS A 1 90 ? -5.895 7.594 16.308 1.00 80.38 90 LYS A CA 1
ATOM 693 C C . LYS A 1 90 ? -4.681 8.283 15.676 1.00 80.38 90 LYS A C 1
ATOM 695 O O . LYS A 1 90 ? -4.526 9.495 15.752 1.00 80.38 90 LYS A O 1
ATOM 700 N N . LYS A 1 91 ? -3.770 7.497 15.103 1.00 80.25 91 LYS A N 1
ATOM 701 C CA . LYS A 1 91 ? -2.541 7.986 14.499 1.00 80.25 91 LYS A CA 1
ATOM 702 C C . LYS A 1 91 ? -2.780 8.215 13.004 1.00 80.25 91 LYS A C 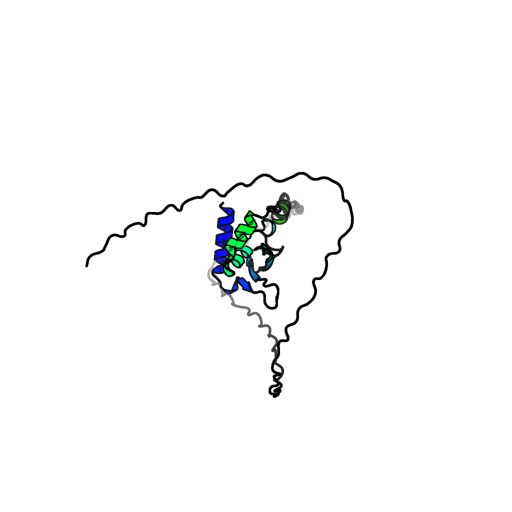1
ATOM 704 O O . LYS A 1 91 ? -2.784 7.254 12.234 1.00 80.25 91 LYS A O 1
ATOM 709 N N . GLY A 1 92 ? -2.934 9.479 12.623 1.00 81.88 92 GLY A N 1
ATOM 710 C CA . GLY A 1 92 ? -3.083 9.898 11.232 1.00 81.88 92 GLY A CA 1
ATOM 711 C C . GLY A 1 92 ? -1.813 9.729 10.378 1.00 81.88 92 GLY A C 1
ATOM 712 O O . GLY A 1 92 ? -0.819 9.123 10.817 1.00 81.88 92 GLY A O 1
ATOM 713 N N . PRO A 1 93 ? -1.839 10.263 9.145 1.00 84.75 93 PRO A N 1
ATOM 714 C CA . PRO A 1 93 ? -0.674 10.345 8.272 1.00 84.75 93 PRO A CA 1
ATOM 715 C C . PRO A 1 93 ? 0.498 11.039 8.968 1.00 84.75 93 PRO A C 1
ATOM 717 O O . PRO A 1 93 ? 0.324 12.010 9.706 1.00 84.75 93 PRO A O 1
ATOM 720 N N . LYS A 1 94 ? 1.715 10.553 8.733 1.00 87.25 94 LYS A N 1
ATOM 721 C CA . LYS A 1 94 ? 2.928 11.183 9.258 1.00 87.25 94 LYS A CA 1
ATOM 722 C C . LYS A 1 94 ? 3.322 12.358 8.365 1.00 87.25 94 LYS A C 1
ATOM 724 O O . LYS A 1 94 ? 4.134 12.204 7.458 1.00 87.25 94 LYS A O 1
ATOM 729 N N . VAL A 1 95 ? 2.751 13.529 8.637 1.00 86.62 95 VAL A N 1
ATOM 730 C CA . VAL A 1 95 ? 2.902 14.742 7.810 1.00 86.62 95 VAL A CA 1
ATOM 731 C C . VAL A 1 95 ? 4.370 15.122 7.574 1.00 86.62 95 VAL A C 1
ATOM 733 O O . VAL A 1 95 ? 4.746 15.432 6.449 1.00 86.62 95 VAL A O 1
ATOM 736 N N . LEU A 1 96 ? 5.226 15.022 8.597 1.00 86.12 96 LEU A N 1
ATOM 737 C CA . LEU A 1 96 ? 6.660 15.301 8.451 1.00 86.12 96 LEU A CA 1
ATOM 738 C C . LEU A 1 96 ? 7.353 14.317 7.492 1.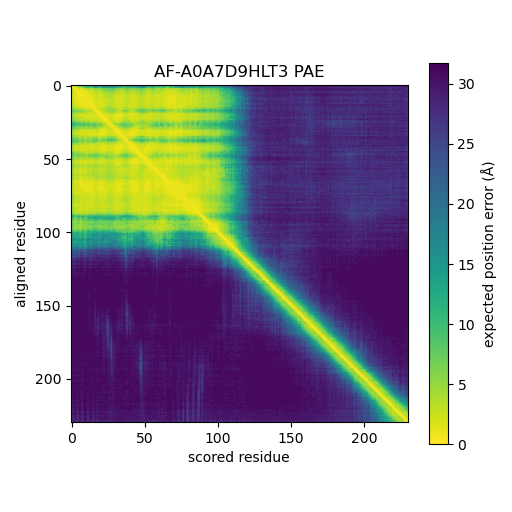00 86.12 96 LEU A C 1
ATOM 740 O O . LEU A 1 96 ? 8.139 14.727 6.646 1.00 86.12 96 LEU A O 1
ATOM 744 N N . GLU A 1 97 ? 7.043 13.021 7.593 1.00 84.31 97 GLU A N 1
ATOM 745 C CA . GLU A 1 97 ? 7.612 11.992 6.709 1.00 84.31 97 GLU A CA 1
ATOM 746 C C . GLU A 1 97 ? 7.121 12.179 5.267 1.00 84.31 97 GLU A C 1
ATOM 748 O O . GLU A 1 97 ? 7.892 11.997 4.331 1.00 84.31 97 GLU A O 1
ATOM 753 N N . MET A 1 98 ? 5.869 12.615 5.085 1.00 84.50 98 MET A N 1
ATOM 754 C CA . MET A 1 98 ? 5.359 13.020 3.774 1.00 84.50 98 MET A CA 1
ATOM 755 C C . MET A 1 98 ? 6.161 14.193 3.209 1.00 84.50 98 MET A C 1
ATOM 757 O O . MET A 1 98 ? 6.656 14.089 2.095 1.00 84.50 98 MET A O 1
ATOM 761 N N . ALA A 1 99 ? 6.348 15.266 3.983 1.00 82.94 99 ALA A N 1
ATOM 762 C CA . ALA A 1 99 ? 7.075 16.451 3.532 1.00 82.94 99 ALA A CA 1
ATOM 763 C C . ALA A 1 99 ? 8.531 16.139 3.148 1.00 82.94 99 ALA A C 1
ATOM 765 O O . ALA A 1 99 ? 9.016 16.622 2.129 1.00 82.94 99 ALA A O 1
ATOM 766 N N . LEU A 1 100 ? 9.217 15.301 3.931 1.00 82.12 100 LEU A N 1
ATOM 767 C CA . LEU A 1 100 ? 10.607 14.919 3.670 1.00 82.12 100 LEU A CA 1
ATOM 768 C C . LEU A 1 100 ? 10.741 13.912 2.518 1.00 82.12 100 LEU A C 1
ATOM 770 O O . LEU A 1 100 ? 11.696 13.988 1.750 1.00 82.12 100 LEU A O 1
ATOM 774 N N . GLY A 1 101 ? 9.805 12.968 2.397 1.00 74.44 101 GLY A N 1
ATOM 775 C CA . GLY A 1 101 ? 9.853 11.903 1.393 1.00 74.44 101 GLY A CA 1
ATOM 776 C C . GLY A 1 101 ? 9.349 12.320 0.011 1.00 74.44 101 GLY A C 1
ATOM 777 O O . GLY A 1 101 ? 9.818 11.785 -0.990 1.00 74.44 101 GLY A O 1
ATOM 778 N N . SER A 1 102 ? 8.414 13.273 -0.065 1.00 70.06 102 SER A N 1
ATOM 779 C CA . SER A 1 102 ? 7.843 13.740 -1.335 1.00 70.06 102 SER A CA 1
ATOM 780 C C . SER A 1 102 ? 8.523 14.987 -1.893 1.00 70.06 102 SER A C 1
ATOM 782 O O . SER A 1 102 ? 8.226 15.377 -3.023 1.00 70.06 102 SER A O 1
ATOM 784 N N . ALA A 1 103 ? 9.397 15.645 -1.124 1.00 77.25 103 ALA A N 1
ATOM 785 C CA . ALA A 1 103 ? 10.107 16.821 -1.602 1.00 77.25 103 ALA A CA 1
ATOM 786 C C . ALA A 1 103 ? 11.057 16.432 -2.749 1.00 77.25 103 ALA A C 1
ATOM 788 O O . ALA A 1 103 ? 11.936 15.581 -2.571 1.00 77.25 103 ALA A O 1
ATOM 789 N N . PRO A 1 104 ? 10.934 17.058 -3.934 1.00 75.88 104 PRO A N 1
ATOM 790 C CA . PRO A 1 104 ? 11.916 16.884 -4.990 1.00 75.88 104 PRO A CA 1
ATOM 791 C C . PRO A 1 104 ? 13.308 17.234 -4.457 1.00 75.88 104 PRO A C 1
ATOM 793 O O . PRO A 1 104 ? 13.492 18.292 -3.858 1.00 75.88 104 PRO A O 1
ATOM 796 N N . LYS A 1 105 ? 14.311 16.389 -4.722 1.00 80.31 105 LYS A N 1
ATOM 797 C CA . LYS A 1 105 ? 15.695 16.578 -4.230 1.00 80.31 105 LYS A CA 1
ATOM 798 C C . LYS A 1 105 ? 16.304 17.946 -4.584 1.00 80.31 105 LYS A C 1
ATOM 800 O O . LYS A 1 105 ? 17.227 18.403 -3.920 1.00 80.31 105 LYS A O 1
ATOM 805 N N . ASN A 1 106 ? 15.782 18.593 -5.628 1.00 81.00 106 ASN A N 1
ATOM 806 C CA . ASN A 1 106 ? 16.216 19.900 -6.119 1.00 81.00 106 ASN A CA 1
ATOM 807 C C . ASN A 1 106 ? 15.125 20.978 -6.003 1.00 81.00 106 ASN A C 1
ATOM 809 O O . ASN A 1 106 ? 15.209 22.000 -6.681 1.00 81.00 106 ASN A O 1
ATOM 813 N N . ALA A 1 107 ? 14.093 20.766 -5.181 1.00 79.00 107 ALA A N 1
ATOM 814 C CA . ALA A 1 107 ? 13.080 21.784 -4.934 1.00 79.00 107 ALA A CA 1
ATOM 815 C C . ALA A 1 107 ? 13.751 23.068 -4.422 1.00 79.00 107 ALA A C 1
ATOM 817 O O . ALA A 1 107 ? 14.568 23.032 -3.504 1.00 79.00 107 ALA A O 1
ATOM 818 N N . GLY A 1 108 ? 13.467 24.198 -5.071 1.00 83.62 108 GLY A N 1
ATOM 819 C CA . GLY A 1 108 ? 14.060 25.493 -4.727 1.00 83.62 108 GLY A CA 1
ATOM 820 C C . GLY A 1 108 ? 15.525 25.692 -5.145 1.00 83.62 108 GLY A C 1
ATOM 821 O O . GLY A 1 108 ? 16.047 26.792 -4.974 1.00 83.62 108 GLY A O 1
ATOM 822 N N . ARG A 1 109 ? 16.207 24.697 -5.739 1.00 84.94 109 ARG A N 1
ATOM 823 C CA . ARG A 1 109 ? 17.544 24.921 -6.313 1.00 84.94 109 ARG A CA 1
ATOM 824 C C . ARG A 1 109 ? 17.416 25.682 -7.628 1.00 84.94 109 ARG A C 1
ATOM 826 O O . ARG A 1 109 ? 16.936 25.145 -8.624 1.00 84.94 109 ARG A O 1
ATOM 833 N N . LYS A 1 110 ? 17.893 26.929 -7.642 1.00 85.88 110 LYS A N 1
ATOM 834 C CA . LYS A 1 110 ? 18.025 27.711 -8.876 1.00 85.88 110 LYS A CA 1
ATOM 835 C C . LYS A 1 110 ? 18.947 26.959 -9.852 1.00 85.88 110 LYS A C 1
ATOM 837 O O . LYS A 1 110 ? 20.022 26.525 -9.427 1.00 85.88 110 LYS A O 1
ATOM 842 N N . PRO A 1 111 ? 18.574 26.804 -11.136 1.00 81.88 111 PRO A N 1
ATOM 843 C CA . PRO A 1 111 ? 19.467 26.228 -12.133 1.00 81.88 111 PRO A CA 1
ATOM 844 C C . PRO A 1 111 ? 20.778 27.017 -12.157 1.00 81.88 111 PRO A C 1
ATOM 846 O O . PRO A 1 111 ? 20.763 28.241 -12.297 1.00 81.88 111 PRO A O 1
ATOM 849 N N . SER A 1 112 ? 21.913 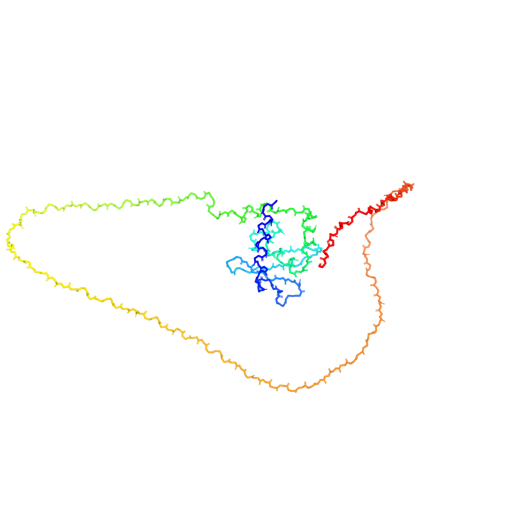26.335 -11.994 1.00 81.56 112 SER A N 1
ATOM 850 C CA . SER A 1 112 ? 23.221 26.973 -12.140 1.00 81.56 112 SER A CA 1
ATOM 851 C C . SER A 1 112 ? 23.405 27.343 -13.610 1.00 81.56 112 SER A C 1
ATOM 853 O O . SER A 1 112 ? 23.611 26.475 -14.460 1.00 81.56 112 SER A O 1
ATOM 855 N N . THR A 1 113 ? 23.284 28.628 -13.940 1.00 79.00 113 THR A N 1
ATOM 856 C CA . THR A 1 113 ? 23.643 29.116 -15.269 1.00 79.00 113 THR A CA 1
ATOM 857 C C . THR A 1 113 ? 25.162 29.059 -15.386 1.00 79.00 113 THR A C 1
ATOM 859 O O . THR A 1 113 ? 25.900 29.845 -14.792 1.00 79.00 113 THR A O 1
ATOM 862 N N . ARG A 1 114 ? 25.660 28.082 -16.146 1.00 73.44 114 ARG A N 1
ATOM 863 C CA . ARG A 1 114 ? 27.081 27.975 -16.482 1.00 73.44 114 ARG A CA 1
ATOM 864 C C . ARG A 1 114 ? 27.499 29.273 -17.184 1.00 73.44 114 ARG A C 1
ATOM 866 O O . ARG A 1 114 ? 27.038 29.542 -18.292 1.00 73.44 114 ARG A O 1
ATOM 873 N N . LYS A 1 115 ? 28.347 30.089 -16.539 1.00 72.00 115 LYS A N 1
ATOM 874 C CA . LYS A 1 115 ? 28.935 31.289 -17.157 1.00 72.00 115 LYS A CA 1
ATOM 875 C C . LYS A 1 115 ? 29.557 30.871 -18.493 1.00 72.00 115 LYS A C 1
ATOM 877 O O . LYS A 1 115 ? 30.460 30.032 -18.516 1.00 72.00 115 LYS A O 1
ATOM 882 N N . LYS A 1 116 ? 29.064 31.424 -19.607 1.00 67.81 116 LYS A N 1
ATOM 883 C CA . LYS A 1 116 ? 29.743 31.331 -20.906 1.00 67.81 116 LYS A CA 1
ATOM 884 C C . LYS A 1 116 ? 31.121 31.964 -20.718 1.00 67.81 116 LYS A C 1
ATOM 886 O O . LYS A 1 116 ? 31.228 33.178 -20.584 1.00 67.81 116 LYS A O 1
ATOM 891 N N . SER A 1 117 ? 32.161 31.136 -20.644 1.00 69.69 117 SER A N 1
ATOM 892 C CA . SER A 1 117 ? 33.538 31.612 -20.734 1.00 69.69 117 SER A CA 1
ATOM 893 C C . SER A 1 117 ? 33.697 32.259 -22.106 1.00 69.69 117 SER A C 1
ATOM 895 O O . SER A 1 117 ? 33.521 31.598 -23.133 1.00 69.69 117 SER A O 1
ATOM 897 N N . ASN A 1 118 ? 33.933 33.568 -22.114 1.00 66.62 118 ASN A N 1
ATOM 898 C CA . ASN A 1 118 ? 34.196 34.324 -23.324 1.00 66.62 118 ASN A CA 1
ATOM 899 C C . ASN A 1 118 ? 35.580 33.890 -23.828 1.00 66.62 118 ASN A C 1
ATOM 901 O O . ASN A 1 118 ? 36.602 34.330 -23.300 1.00 66.62 118 ASN A O 1
ATOM 905 N N . LYS A 1 119 ? 35.627 32.956 -24.787 1.00 67.06 119 LYS A N 1
ATOM 906 C CA . LYS A 1 119 ? 36.877 32.604 -25.466 1.00 67.06 119 LYS A CA 1
ATOM 907 C C . LYS A 1 119 ? 37.357 33.864 -26.186 1.00 67.06 119 LYS A C 1
ATOM 909 O O . LYS A 1 119 ? 36.717 34.302 -27.140 1.00 67.06 119 LYS A O 1
ATOM 914 N N . LYS A 1 120 ? 38.448 34.464 -25.700 1.00 65.31 120 LYS A N 1
ATOM 915 C CA . LYS A 1 120 ? 39.128 35.577 -26.372 1.00 65.31 120 LYS A CA 1
ATOM 916 C C . LYS A 1 120 ? 39.437 35.136 -27.807 1.00 65.31 120 LYS A C 1
ATOM 918 O O . LYS A 1 120 ? 40.087 34.110 -27.999 1.00 65.31 120 LYS A O 1
ATOM 923 N N . LYS A 1 121 ? 38.919 35.866 -28.797 1.00 67.88 121 LYS A N 1
ATOM 924 C CA . LYS A 1 121 ? 39.272 35.656 -30.207 1.00 67.88 121 LYS A CA 1
ATOM 925 C C . LYS A 1 121 ? 40.763 35.986 -30.378 1.00 67.88 121 LYS A C 1
ATOM 927 O O . LYS A 1 121 ? 41.200 36.975 -29.786 1.00 67.88 121 LYS A O 1
ATOM 932 N N . PRO A 1 122 ? 41.546 35.198 -31.132 1.00 56.28 122 PRO A N 1
ATOM 933 C CA . PRO A 1 122 ? 42.911 35.585 -31.457 1.00 56.28 122 PRO A CA 1
ATOM 934 C C . PRO A 1 122 ? 42.898 36.846 -32.330 1.00 56.28 122 PRO A C 1
ATOM 936 O O . PRO A 1 122 ? 42.045 37.006 -33.203 1.00 56.28 122 PRO A O 1
ATOM 939 N N . HIS A 1 123 ? 43.831 37.751 -32.044 1.00 55.03 123 HIS A N 1
ATOM 940 C CA . HIS A 1 123 ? 44.095 38.960 -32.814 1.00 55.03 123 HIS A CA 1
ATOM 941 C C . HIS A 1 123 ? 44.631 38.560 -34.196 1.00 55.03 123 HIS A C 1
ATOM 943 O O . HIS A 1 123 ? 45.705 37.969 -34.290 1.00 55.03 123 HIS A O 1
ATOM 949 N N . VAL A 1 124 ? 43.869 38.835 -35.255 1.00 54.97 124 VAL A N 1
ATOM 950 C CA . VAL A 1 124 ? 44.296 38.600 -36.639 1.00 54.97 124 VAL A CA 1
ATOM 951 C C . VAL A 1 124 ? 45.125 39.800 -37.084 1.00 54.97 124 VAL A C 1
ATOM 953 O O . VAL A 1 124 ? 44.578 40.863 -37.357 1.00 54.97 124 VAL A O 1
ATOM 956 N N . THR A 1 125 ? 46.443 39.626 -37.152 1.00 54.47 125 THR A N 1
ATOM 957 C CA . THR A 1 125 ? 47.345 40.522 -37.886 1.00 54.47 125 THR A CA 1
ATOM 958 C C . THR A 1 125 ? 47.819 39.774 -39.122 1.00 54.47 125 THR A C 1
ATOM 960 O O . THR A 1 125 ? 48.808 39.055 -39.056 1.00 54.47 125 THR A O 1
ATOM 963 N N . GLN A 1 126 ? 47.094 39.900 -40.232 1.00 52.44 126 GLN A N 1
ATOM 964 C CA . GLN A 1 126 ? 47.614 39.575 -41.560 1.00 52.44 126 GLN A CA 1
ATOM 965 C C . GLN A 1 126 ? 47.041 40.586 -42.552 1.00 52.44 126 GLN A C 1
ATOM 967 O O . GLN A 1 126 ? 45.903 40.477 -42.995 1.00 52.44 126 GLN A O 1
ATOM 972 N N . VAL A 1 127 ? 47.843 41.613 -42.827 1.00 53.31 127 VAL A N 1
ATOM 973 C CA . VAL A 1 127 ? 47.815 42.333 -44.097 1.00 53.31 127 VAL A CA 1
ATOM 974 C C . VAL A 1 127 ? 48.850 41.610 -44.947 1.00 53.31 127 VAL A C 1
ATOM 976 O O . VAL A 1 127 ? 50.043 41.807 -44.742 1.00 53.31 127 VAL A O 1
ATOM 979 N N . VAL A 1 128 ? 48.401 40.706 -45.809 1.00 47.50 128 VAL A N 1
ATOM 980 C CA . VAL A 1 128 ? 49.206 40.185 -46.915 1.00 47.50 128 VAL A CA 1
ATOM 981 C C . VAL A 1 128 ? 48.311 40.117 -48.146 1.00 47.50 128 VAL A C 1
ATOM 983 O O . VAL A 1 128 ? 47.275 39.458 -48.134 1.00 47.50 128 VAL A O 1
ATOM 986 N N . ASP A 1 129 ? 48.714 40.938 -49.111 1.00 46.81 129 ASP A N 1
ATOM 987 C CA . ASP A 1 129 ? 48.425 40.975 -50.542 1.00 46.81 129 ASP A CA 1
ATOM 988 C C . ASP A 1 129 ? 47.136 40.340 -51.068 1.00 46.81 129 ASP A C 1
ATOM 990 O O . ASP A 1 129 ? 47.021 39.137 -51.287 1.00 46.81 129 ASP A O 1
ATOM 994 N N . LEU A 1 130 ? 46.204 41.228 -51.414 1.00 52.50 130 LEU A N 1
ATOM 995 C CA . LEU A 1 130 ? 45.261 41.042 -52.510 1.00 52.50 130 LEU A CA 1
ATOM 996 C C . LEU A 1 130 ? 45.928 41.535 -53.799 1.00 52.50 130 LEU A C 1
ATOM 998 O O . LEU A 1 130 ? 45.743 42.699 -54.150 1.00 52.50 130 LEU A O 1
ATOM 1002 N N . LEU A 1 131 ? 46.695 40.689 -54.489 1.00 53.16 131 LEU A N 1
ATOM 1003 C CA . LEU A 1 131 ? 46.982 40.880 -55.914 1.00 53.16 131 LEU A CA 1
ATOM 1004 C C . LEU A 1 131 ? 47.575 39.609 -56.541 1.00 53.16 131 LEU A C 1
ATOM 1006 O O . LEU A 1 131 ? 48.784 39.487 -56.625 1.00 53.16 131 LEU A O 1
ATOM 1010 N N . GLU A 1 132 ? 46.725 38.680 -56.983 1.00 47.88 132 GLU A N 1
ATOM 1011 C CA . GLU A 1 132 ? 47.023 37.738 -58.081 1.00 47.88 132 GLU A CA 1
ATOM 1012 C C . GLU A 1 132 ? 45.744 36.970 -58.451 1.00 47.88 132 GLU A C 1
ATOM 1014 O O . GLU A 1 132 ? 45.599 35.767 -58.251 1.00 47.88 132 GLU A O 1
ATOM 1019 N N . ASP A 1 133 ? 44.778 37.719 -58.984 1.00 46.03 133 ASP A N 1
ATOM 1020 C CA . ASP A 1 133 ? 43.841 37.175 -59.963 1.00 46.03 133 ASP A CA 1
ATOM 1021 C C . ASP A 1 133 ? 44.503 37.234 -61.346 1.00 46.03 133 ASP A C 1
ATOM 1023 O O . ASP A 1 133 ? 45.263 38.161 -61.631 1.00 46.03 133 ASP A O 1
ATOM 1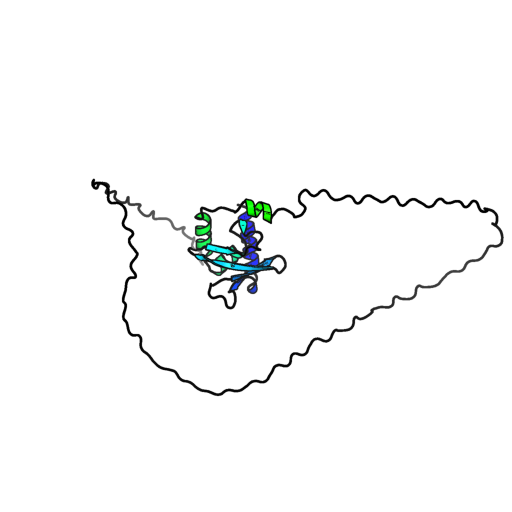027 N N . LEU A 1 134 ? 44.088 36.306 -62.216 1.00 46.09 134 LEU A N 1
ATOM 1028 C CA . LEU A 1 134 ? 44.379 36.159 -63.652 1.00 46.09 134 LEU A CA 1
ATOM 1029 C C . LEU A 1 134 ? 45.493 35.151 -63.981 1.00 46.09 134 LEU A C 1
ATOM 1031 O O . LEU A 1 134 ? 46.655 35.514 -64.095 1.00 46.09 134 LEU A O 1
ATOM 1035 N N . ILE A 1 135 ? 45.103 33.897 -64.249 1.00 41.72 135 ILE A N 1
ATOM 1036 C CA . ILE A 1 135 ? 45.235 33.254 -65.574 1.00 41.72 135 ILE A CA 1
ATOM 1037 C C . ILE A 1 135 ? 44.382 31.960 -65.607 1.00 41.72 135 ILE A C 1
ATOM 1039 O O . ILE A 1 135 ? 44.591 31.040 -64.825 1.00 41.72 135 ILE A O 1
ATOM 1043 N N . ALA A 1 136 ? 43.480 31.923 -66.598 1.00 36.25 136 ALA A N 1
ATOM 1044 C CA . ALA A 1 136 ? 42.889 30.763 -67.291 1.00 36.25 136 ALA A CA 1
ATOM 1045 C C . ALA A 1 136 ? 41.718 29.955 -66.666 1.00 36.25 136 ALA A C 1
ATOM 1047 O O . ALA A 1 136 ? 41.898 28.955 -65.981 1.00 36.25 136 ALA A O 1
ATOM 1048 N N . GLU A 1 137 ? 40.503 30.327 -67.087 1.00 42.56 137 GLU A N 1
ATOM 1049 C CA . GLU A 1 137 ? 39.363 29.440 -67.431 1.00 42.56 137 GLU A CA 1
ATOM 1050 C C . GLU A 1 137 ? 39.633 28.687 -68.771 1.00 42.56 137 GLU A C 1
ATOM 1052 O O . GLU A 1 137 ? 40.579 29.092 -69.459 1.00 42.56 137 GLU A O 1
ATOM 1057 N N . PRO A 1 138 ? 38.805 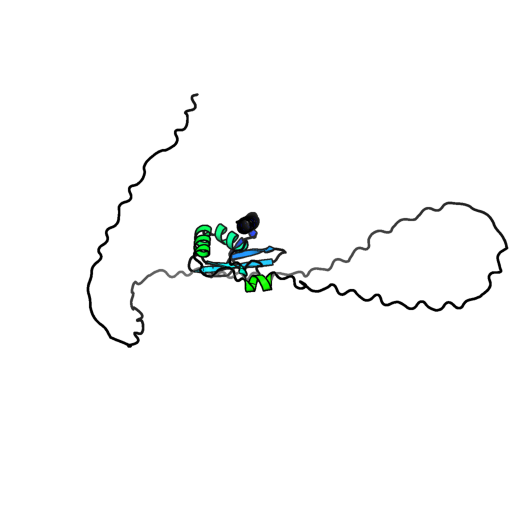27.731 -69.288 1.00 50.91 138 PRO A N 1
ATOM 1058 C CA . PRO A 1 138 ? 37.617 27.029 -68.744 1.00 50.91 138 PRO A CA 1
ATOM 1059 C C . PRO A 1 138 ? 37.603 25.486 -69.017 1.00 50.91 138 PRO A C 1
ATOM 1061 O O . PRO A 1 138 ? 38.474 24.956 -69.702 1.00 50.91 138 PRO A O 1
ATOM 1064 N N . VAL A 1 139 ? 36.552 24.772 -68.560 1.00 43.09 139 VAL A N 1
ATOM 1065 C CA . VAL A 1 139 ? 35.650 23.853 -69.338 1.00 43.09 139 VAL A CA 1
ATOM 1066 C C . VAL A 1 139 ? 34.990 22.784 -68.423 1.00 43.09 139 VAL A C 1
ATOM 1068 O O . VAL A 1 139 ? 35.672 22.192 -67.587 1.00 43.09 139 VAL A O 1
ATOM 1071 N N . PRO A 1 140 ? 33.675 22.491 -68.578 1.00 53.12 140 PRO A N 1
ATOM 1072 C CA . PRO A 1 140 ? 32.906 21.599 -67.700 1.00 53.12 140 PRO A CA 1
ATOM 1073 C C . PRO A 1 140 ? 32.681 20.190 -68.287 1.00 53.12 140 PRO A C 1
ATOM 1075 O O . PRO A 1 140 ? 32.589 20.026 -69.503 1.00 53.12 140 PRO A O 1
ATOM 1078 N N . THR A 1 141 ? 32.462 19.170 -67.444 1.00 43.75 141 THR A N 1
ATOM 1079 C CA . THR A 1 141 ? 31.591 18.015 -67.785 1.00 43.75 141 THR A CA 1
ATOM 1080 C C . THR A 1 141 ? 31.136 17.237 -66.532 1.00 43.75 141 THR A C 1
ATOM 1082 O O . THR A 1 141 ? 31.841 17.252 -65.522 1.00 43.75 141 THR A O 1
ATOM 1085 N N . PRO A 1 142 ? 29.946 16.595 -66.557 1.00 51.03 142 PRO A N 1
ATOM 1086 C CA . PRO A 1 142 ? 29.242 16.074 -65.388 1.00 51.03 142 PRO A CA 1
ATOM 1087 C C . PRO A 1 142 ? 29.329 14.539 -65.259 1.00 51.03 142 PRO A C 1
ATOM 1089 O O . PRO A 1 142 ? 29.823 13.856 -66.151 1.00 51.03 142 PRO A O 1
ATOM 1092 N N . ASN A 1 143 ? 28.728 14.022 -64.180 1.00 42.62 143 ASN A N 1
ATOM 1093 C CA . ASN A 1 143 ? 28.532 12.617 -63.784 1.00 42.62 143 ASN A CA 1
ATOM 1094 C C . ASN A 1 143 ? 29.668 11.968 -62.989 1.00 42.62 143 ASN A C 1
ATOM 1096 O O . ASN A 1 143 ? 30.685 11.569 -63.548 1.00 42.62 143 ASN A O 1
ATOM 1100 N N . GLN A 1 144 ? 29.384 11.680 -61.713 1.00 40.66 144 GLN A N 1
ATOM 1101 C CA . GLN A 1 144 ? 29.526 10.320 -61.192 1.00 40.66 144 GLN A CA 1
ATOM 1102 C C . GLN A 1 144 ? 28.701 10.092 -59.913 1.00 40.66 144 GLN A C 1
ATOM 1104 O O . GLN A 1 144 ? 28.519 10.967 -59.072 1.00 40.66 144 GLN A O 1
ATOM 1109 N N . ILE A 1 145 ? 28.146 8.886 -59.869 1.00 54.03 145 ILE A N 1
ATOM 1110 C CA . ILE A 1 145 ? 27.160 8.294 -58.959 1.00 54.03 145 ILE A CA 1
ATOM 1111 C C . ILE A 1 145 ? 27.771 8.052 -57.561 1.00 54.03 145 ILE A C 1
ATOM 1113 O O . ILE A 1 145 ? 28.958 7.738 -57.483 1.00 54.03 145 ILE A O 1
ATOM 1117 N N . PRO A 1 146 ? 27.003 8.123 -56.452 1.00 53.94 146 PRO A N 1
ATOM 1118 C CA . PRO A 1 146 ? 27.513 7.751 -55.132 1.00 53.94 146 PRO A CA 1
ATOM 1119 C C . PRO A 1 146 ? 27.597 6.220 -54.968 1.00 53.94 146 PRO A C 1
ATOM 1121 O O . PRO A 1 146 ? 26.593 5.534 -55.185 1.00 53.94 146 PRO A O 1
ATOM 1124 N N . PRO A 1 147 ? 28.733 5.646 -54.527 1.00 50.12 147 PRO A N 1
ATOM 1125 C CA . PRO A 1 147 ? 28.765 4.255 -54.112 1.00 50.12 147 PRO A CA 1
ATOM 1126 C C . PRO A 1 147 ? 28.272 4.097 -52.666 1.00 50.12 147 PRO A C 1
ATOM 1128 O O . PRO A 1 147 ? 28.793 4.688 -51.724 1.00 50.12 147 PRO A O 1
ATOM 1131 N N . ALA A 1 148 ? 27.225 3.282 -52.559 1.00 41.09 148 ALA A N 1
ATOM 1132 C CA . ALA A 1 148 ? 26.948 2.265 -51.549 1.00 41.09 148 ALA A CA 1
ATOM 1133 C C . ALA A 1 148 ? 27.559 2.412 -50.138 1.00 41.09 148 ALA A C 1
ATOM 1135 O O . ALA A 1 148 ? 28.763 2.307 -49.914 1.00 41.09 148 ALA A O 1
ATOM 1136 N N . ALA A 1 149 ? 26.654 2.473 -49.161 1.00 52.66 149 ALA A N 1
ATOM 1137 C CA . ALA A 1 149 ? 26.911 2.140 -47.768 1.00 52.66 149 ALA A CA 1
ATOM 1138 C C . ALA A 1 149 ? 27.398 0.684 -47.605 1.00 52.66 149 ALA A C 1
ATOM 1140 O O . ALA A 1 149 ? 26.780 -0.221 -48.171 1.00 52.66 149 ALA A O 1
ATOM 1141 N N . PRO A 1 150 ? 28.398 0.418 -46.748 1.00 53.25 150 PRO A N 1
ATOM 1142 C CA . PRO A 1 150 ? 28.603 -0.903 -46.179 1.00 53.25 150 PRO A CA 1
ATOM 1143 C C . PRO A 1 150 ? 27.827 -1.053 -44.865 1.00 53.25 150 PRO A C 1
ATOM 1145 O O . PRO A 1 150 ? 27.911 -0.236 -43.947 1.00 53.25 150 PRO A O 1
ATOM 1148 N N . GLN A 1 151 ? 27.065 -2.139 -44.813 1.00 45.12 151 GLN A N 1
ATOM 1149 C CA . GLN A 1 151 ? 26.346 -2.658 -43.663 1.00 45.12 151 GLN A CA 1
ATOM 1150 C C . GLN A 1 151 ? 27.285 -3.185 -42.561 1.00 45.12 151 GLN A C 1
ATOM 1152 O O . GLN A 1 151 ? 28.373 -3.681 -42.830 1.00 45.12 151 GLN A O 1
ATOM 1157 N N . ALA A 1 152 ? 26.748 -3.164 -41.337 1.00 41.72 152 ALA A N 1
ATOM 1158 C CA . ALA A 1 152 ? 26.870 -4.189 -40.296 1.00 41.72 152 ALA A CA 1
ATOM 1159 C C . ALA A 1 152 ? 28.278 -4.633 -39.844 1.00 41.72 152 ALA A C 1
ATOM 1161 O O . ALA A 1 152 ? 28.827 -5.617 -40.332 1.00 41.72 152 ALA A O 1
ATOM 1162 N N . SER A 1 153 ? 28.754 -4.036 -38.745 1.00 45.91 153 SER A N 1
ATOM 1163 C CA . SER A 1 153 ? 29.676 -4.718 -37.827 1.00 45.91 153 SER A CA 1
ATOM 1164 C C . SER A 1 153 ? 28.883 -5.456 -36.753 1.00 45.91 153 SER A C 1
ATOM 1166 O O . SER A 1 153 ? 28.224 -4.855 -35.903 1.00 45.91 153 SER A O 1
ATOM 1168 N N . GLN A 1 154 ? 28.952 -6.781 -36.837 1.00 44.09 154 GLN A N 1
ATOM 1169 C CA . GLN A 1 154 ? 28.454 -7.740 -35.862 1.00 44.09 154 GLN A CA 1
ATOM 1170 C C . GLN A 1 154 ? 29.289 -7.646 -34.574 1.00 44.09 154 GLN A C 1
ATOM 1172 O O . GLN A 1 154 ? 30.518 -7.607 -34.619 1.00 44.09 154 GLN A O 1
ATOM 1177 N N . ALA A 1 155 ? 28.621 -7.609 -33.421 1.00 51.25 155 ALA A N 1
ATOM 1178 C CA . ALA A 1 155 ? 29.261 -7.724 -32.114 1.00 51.25 155 ALA A CA 1
ATOM 1179 C C . ALA A 1 155 ? 29.471 -9.213 -31.765 1.00 51.25 155 ALA A C 1
ATOM 1181 O O . ALA A 1 155 ? 28.550 -10.007 -31.964 1.00 51.25 155 ALA A O 1
ATOM 1182 N N . PRO A 1 156 ? 30.636 -9.614 -31.224 1.00 53.03 156 PRO A N 1
ATOM 1183 C CA . PRO A 1 156 ? 30.899 -11.005 -30.891 1.00 53.03 156 PRO A CA 1
ATOM 1184 C C . PRO A 1 156 ? 30.105 -11.458 -29.661 1.00 53.03 156 PRO A C 1
ATOM 1186 O O . PRO A 1 156 ? 30.095 -10.823 -28.603 1.00 53.03 156 PRO A O 1
ATOM 1189 N N . HIS A 1 157 ? 29.458 -12.605 -29.831 1.00 48.53 157 HIS A N 1
ATOM 1190 C CA . HIS A 1 157 ? 28.718 -13.358 -28.831 1.00 48.53 157 HIS A CA 1
ATOM 1191 C C . HIS A 1 157 ? 29.632 -13.740 -27.661 1.00 48.53 157 HIS A C 1
ATOM 1193 O O . HIS A 1 157 ? 30.635 -14.434 -27.827 1.00 48.53 157 HIS A O 1
ATOM 1199 N N . ARG A 1 158 ? 29.276 -13.289 -26.455 1.00 45.34 158 ARG A N 1
ATOM 1200 C CA . ARG A 1 158 ? 29.955 -13.682 -25.223 1.00 45.34 158 ARG A CA 1
ATOM 1201 C C . ARG A 1 158 ? 29.361 -15.000 -24.731 1.00 45.34 158 ARG A C 1
ATOM 1203 O O . ARG A 1 158 ? 28.180 -15.079 -24.405 1.00 45.34 158 ARG A O 1
ATOM 1210 N N . VAL A 1 159 ? 30.217 -16.013 -24.712 1.00 48.16 159 VAL A N 1
ATOM 1211 C CA . VAL A 1 159 ? 30.001 -17.373 -24.213 1.00 48.16 159 VAL A CA 1
ATOM 1212 C C . VAL A 1 159 ? 29.460 -17.331 -22.778 1.00 48.16 159 VAL A C 1
ATOM 1214 O O . VAL A 1 159 ? 30.081 -16.741 -21.892 1.00 48.16 159 VAL A O 1
ATOM 1217 N N . GLY A 1 160 ? 28.287 -17.927 -22.560 1.00 49.00 160 GLY A N 1
ATOM 1218 C CA . GLY A 1 160 ? 27.727 -18.157 -21.228 1.00 49.00 160 GLY A CA 1
ATOM 1219 C C . GLY A 1 160 ? 28.397 -19.355 -20.538 1.00 49.00 160 GLY A C 1
ATOM 1220 O O . GLY A 1 160 ? 28.850 -20.273 -21.224 1.00 49.00 160 GLY A O 1
ATOM 1221 N N . PRO A 1 161 ? 28.482 -19.376 -19.198 1.00 51.25 161 PRO A N 1
ATOM 1222 C CA . PRO A 1 161 ? 29.054 -20.500 -18.470 1.00 51.25 161 PRO A CA 1
ATOM 1223 C C . PRO A 1 161 ? 28.085 -21.693 -18.452 1.00 51.25 161 PRO A C 1
ATOM 1225 O O . PRO A 1 161 ? 26.927 -21.572 -18.054 1.00 51.25 161 PRO A O 1
ATOM 1228 N N . VAL A 1 162 ? 28.589 -22.856 -18.868 1.00 52.34 162 VAL A N 1
ATOM 1229 C CA . VAL A 1 162 ? 27.946 -24.167 -18.710 1.00 52.34 162 VAL A CA 1
ATOM 1230 C C . VAL A 1 162 ? 27.936 -24.529 -17.225 1.00 52.34 162 VAL A C 1
ATOM 1232 O O . VAL A 1 162 ? 28.990 -24.726 -16.623 1.00 52.34 162 VAL A O 1
ATOM 1235 N N . ILE A 1 163 ? 26.746 -24.628 -16.635 1.00 54.38 163 ILE A N 1
ATOM 1236 C CA . ILE A 1 163 ? 26.545 -25.206 -15.304 1.00 54.38 163 ILE A CA 1
ATOM 1237 C C . ILE A 1 163 ? 26.247 -26.694 -15.508 1.00 54.38 163 ILE A C 1
ATOM 1239 O O . ILE A 1 163 ? 25.173 -27.055 -15.987 1.00 54.38 163 ILE A O 1
ATOM 1243 N N . GLN A 1 164 ? 27.209 -27.555 -15.173 1.00 60.38 164 GLN A N 1
ATOM 1244 C CA . GLN A 1 164 ? 26.960 -28.988 -15.008 1.00 60.38 164 GLN A CA 1
ATOM 1245 C C . GLN A 1 164 ? 26.227 -29.231 -13.676 1.00 60.38 164 GLN A C 1
ATOM 1247 O O . GLN A 1 164 ? 26.635 -28.660 -12.661 1.00 60.38 164 GLN A O 1
ATOM 1252 N N . PRO A 1 165 ? 25.187 -30.079 -13.628 1.00 65.06 165 PRO A N 1
ATOM 1253 C CA . PRO A 1 165 ? 24.647 -30.573 -12.367 1.00 65.06 165 PRO A CA 1
ATOM 1254 C C . PRO A 1 165 ? 25.505 -31.734 -11.815 1.00 65.06 165 PRO A C 1
ATOM 1256 O O . PRO A 1 165 ? 25.907 -32.606 -12.588 1.00 65.06 165 PRO A O 1
ATOM 1259 N N . PRO A 1 166 ? 25.775 -31.795 -10.496 1.00 67.00 166 PRO A N 1
ATOM 1260 C CA . PRO A 1 166 ? 26.379 -32.970 -9.874 1.00 67.00 166 PRO A CA 1
ATOM 1261 C C . PRO A 1 166 ? 25.374 -34.136 -9.738 1.00 67.00 166 PRO A C 1
ATOM 1263 O O . PRO A 1 166 ? 24.159 -33.917 -9.757 1.00 67.00 166 PRO A O 1
ATOM 1266 N N . PRO A 1 167 ? 25.872 -35.381 -9.610 1.00 60.47 167 PRO A N 1
ATOM 1267 C CA . PRO A 1 167 ? 25.074 -36.598 -9.727 1.00 60.47 167 PRO A CA 1
ATOM 1268 C C . PRO A 1 167 ? 24.150 -36.866 -8.532 1.00 60.47 167 PRO A C 1
ATOM 1270 O O . PRO A 1 167 ? 24.466 -36.600 -7.373 1.00 60.47 167 PRO A O 1
ATOM 1273 N N . VAL A 1 168 ? 23.014 -37.479 -8.863 1.00 50.91 168 VAL A N 1
ATOM 1274 C CA . VAL A 1 168 ? 22.022 -38.068 -7.960 1.00 50.91 168 VAL A CA 1
ATOM 1275 C C . VAL A 1 168 ? 22.619 -39.230 -7.159 1.00 50.91 168 VAL A C 1
ATOM 1277 O O . VAL A 1 168 ? 22.974 -40.267 -7.715 1.00 50.91 168 VAL A O 1
ATOM 1280 N N . VAL A 1 169 ? 22.682 -39.089 -5.833 1.00 52.38 169 VAL A N 1
ATOM 1281 C CA . VAL A 1 169 ? 22.872 -40.228 -4.925 1.00 52.38 169 VAL A CA 1
ATOM 1282 C C . VAL A 1 169 ? 21.501 -40.807 -4.603 1.00 52.38 169 VAL A C 1
ATOM 1284 O O . VAL A 1 169 ? 20.675 -40.186 -3.936 1.00 52.38 169 VAL A O 1
ATOM 1287 N N . SER A 1 170 ? 21.275 -42.015 -5.112 1.00 46.94 170 SER A N 1
ATOM 1288 C CA . SER A 1 170 ? 20.163 -42.879 -4.732 1.00 46.94 170 SER A CA 1
ATOM 1289 C C . SER A 1 170 ? 20.427 -43.433 -3.333 1.00 46.94 170 SER A C 1
ATOM 1291 O O . SER A 1 170 ? 21.318 -44.256 -3.147 1.00 46.94 170 SER A O 1
ATOM 1293 N N . GLY A 1 171 ? 19.665 -42.958 -2.350 1.00 41.31 171 GLY A N 1
ATOM 1294 C CA . GLY A 1 171 ? 19.626 -43.499 -0.995 1.00 41.31 171 GLY A CA 1
ATOM 1295 C C . GLY A 1 171 ? 18.256 -44.103 -0.721 1.00 41.31 171 GLY A C 1
ATOM 1296 O O . GLY A 1 171 ? 17.315 -43.399 -0.370 1.00 41.31 171 GLY A O 1
ATOM 1297 N N . SER A 1 172 ? 18.147 -45.412 -0.914 1.00 44.88 172 SER A N 1
ATOM 1298 C CA . SER A 1 172 ? 17.032 -46.255 -0.492 1.00 44.88 172 SER A CA 1
ATOM 1299 C C . SER A 1 172 ? 17.064 -46.462 1.026 1.00 44.88 172 SER A C 1
ATOM 1301 O O . SER A 1 172 ? 18.006 -47.057 1.545 1.00 44.88 172 SER A O 1
ATOM 1303 N N . GLY A 1 173 ? 16.022 -46.020 1.729 1.00 38.09 173 GLY A N 1
ATOM 1304 C CA . GLY A 1 173 ? 15.814 -46.290 3.152 1.00 38.09 173 GLY A CA 1
ATOM 1305 C C . GLY A 1 173 ? 14.349 -46.082 3.518 1.00 38.09 173 GLY A C 1
ATOM 1306 O O . GLY A 1 173 ? 13.888 -44.951 3.619 1.00 38.09 173 GLY A O 1
ATOM 1307 N N . GLY A 1 174 ? 13.618 -47.192 3.630 1.00 39.75 174 GLY A N 1
ATOM 1308 C CA . GLY A 1 174 ? 12.201 -47.257 3.979 1.00 39.75 174 GLY A CA 1
ATOM 1309 C C . GLY A 1 174 ? 11.880 -46.900 5.444 1.00 39.75 174 GLY A C 1
ATOM 1310 O O . GLY A 1 174 ? 12.739 -46.421 6.179 1.00 39.75 174 GLY A O 1
ATOM 1311 N N . PRO A 1 175 ? 10.618 -47.104 5.861 1.00 51.69 175 PRO A N 1
ATOM 1312 C CA . PRO A 1 175 ? 9.910 -46.238 6.799 1.00 51.69 175 PRO A CA 1
ATOM 1313 C C . PRO A 1 175 ? 10.036 -46.687 8.258 1.00 51.69 175 PRO A C 1
ATOM 1315 O O . PRO A 1 175 ? 10.002 -47.878 8.552 1.00 51.69 175 PRO A O 1
ATOM 1318 N N . GLN A 1 176 ? 10.045 -45.731 9.190 1.00 40.38 176 GLN A N 1
ATOM 1319 C CA . GLN A 1 176 ? 9.632 -45.980 10.572 1.00 40.38 176 GLN A CA 1
ATOM 1320 C C . GLN A 1 176 ? 8.715 -44.858 11.054 1.00 40.38 176 GLN A C 1
ATOM 1322 O O . GLN A 1 176 ? 9.137 -43.736 11.322 1.00 40.38 176 GLN A O 1
ATOM 1327 N N . ALA A 1 177 ? 7.434 -45.200 11.154 1.00 48.47 177 ALA A N 1
ATOM 1328 C CA . ALA A 1 177 ? 6.500 -44.538 12.046 1.00 48.47 177 ALA A CA 1
ATOM 1329 C C . ALA A 1 177 ? 6.733 -45.046 13.476 1.00 48.47 177 ALA A C 1
ATOM 1331 O O . ALA A 1 177 ? 6.977 -46.240 13.661 1.00 48.47 177 ALA A O 1
ATOM 1332 N N . PRO A 1 178 ? 6.540 -44.190 14.486 1.00 51.28 178 PRO A N 1
ATOM 1333 C CA . PRO A 1 178 ? 5.966 -44.646 15.740 1.00 51.28 178 PRO A CA 1
ATOM 1334 C C . PRO A 1 178 ? 4.590 -44.024 15.960 1.00 51.28 178 PRO A C 1
ATOM 1336 O O . PRO A 1 178 ? 4.346 -42.836 15.751 1.00 51.28 178 PRO A O 1
ATOM 1339 N N . GLN A 1 179 ? 3.695 -44.903 16.379 1.00 41.22 179 GLN A N 1
ATOM 1340 C CA . GLN A 1 179 ? 2.318 -44.666 16.753 1.00 41.22 179 GLN A CA 1
ATOM 1341 C C . GLN A 1 179 ? 2.176 -43.980 18.126 1.00 41.22 179 GLN A C 1
ATOM 1343 O O . GLN A 1 179 ? 2.958 -44.241 19.030 1.00 41.22 179 GLN A O 1
ATOM 1348 N N . PHE A 1 180 ? 1.127 -43.149 18.218 1.00 41.41 180 PHE A N 1
ATOM 1349 C CA . PHE A 1 180 ? 0.244 -42.814 19.354 1.00 41.41 180 PHE A CA 1
ATOM 1350 C C . PHE A 1 180 ? 0.814 -42.658 20.783 1.00 41.41 180 PHE A C 1
ATOM 1352 O O . PHE A 1 180 ? 1.318 -43.609 21.364 1.00 41.41 180 PHE A O 1
ATOM 1359 N N . ASN A 1 181 ? 0.533 -41.515 21.436 1.00 41.41 181 ASN A N 1
ATOM 1360 C CA . ASN A 1 181 ? -0.626 -41.350 22.348 1.00 41.41 181 ASN A CA 1
ATOM 1361 C C . ASN A 1 181 ? -0.659 -39.924 22.979 1.00 41.41 181 ASN A C 1
ATOM 1363 O O . ASN A 1 181 ? 0.373 -39.475 23.481 1.00 41.41 181 ASN A O 1
ATOM 1367 N N . PRO A 1 182 ? -1.797 -39.193 23.001 1.00 46.16 182 PRO A N 1
ATOM 1368 C CA . PRO A 1 182 ? -1.918 -37.924 23.725 1.00 46.16 182 PRO A CA 1
ATOM 1369 C C . PRO A 1 182 ? -2.314 -38.141 25.196 1.00 46.16 18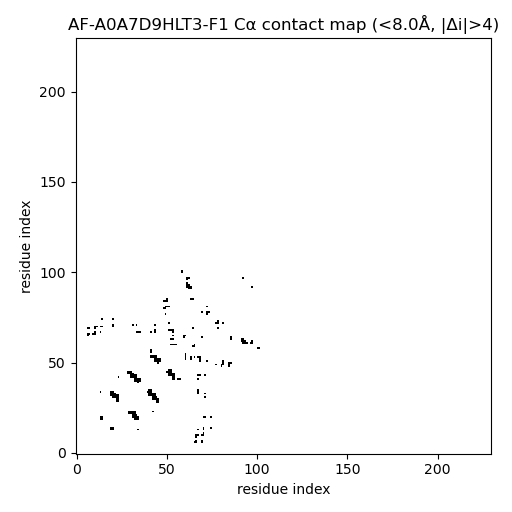2 PRO A C 1
ATOM 1371 O O . PRO A 1 182 ? -3.457 -38.471 25.505 1.00 46.16 182 PRO A O 1
ATOM 1374 N N . THR A 1 183 ? -1.386 -37.888 26.121 1.00 47.38 183 THR A N 1
ATOM 1375 C CA . THR A 1 183 ? -1.700 -37.794 27.555 1.00 47.38 183 THR A CA 1
ATOM 1376 C C . THR A 1 183 ? -2.116 -36.367 27.903 1.00 47.38 183 THR A C 1
ATOM 1378 O O . THR A 1 183 ? -1.324 -35.429 27.852 1.00 47.38 183 THR A O 1
ATOM 1381 N N . ILE A 1 184 ? -3.386 -36.231 28.277 1.00 51.47 184 ILE A N 1
ATOM 1382 C CA . ILE A 1 184 ? -3.978 -35.085 28.966 1.00 51.47 184 ILE A CA 1
ATOM 1383 C C . ILE A 1 184 ? -3.317 -34.933 30.340 1.00 51.47 184 ILE A C 1
ATOM 1385 O O . ILE A 1 184 ? -3.479 -35.834 31.154 1.00 51.47 184 ILE A O 1
ATOM 1389 N N . GLN A 1 185 ? -2.681 -33.787 30.617 1.00 45.12 185 GLN A N 1
ATOM 1390 C CA . GLN A 1 185 ? -2.701 -33.109 31.927 1.00 45.12 185 GLN A CA 1
ATOM 1391 C C . GLN A 1 185 ? -2.423 -31.599 31.748 1.00 45.12 185 GLN A C 1
ATOM 1393 O O . GLN A 1 185 ? -1.408 -31.245 31.147 1.00 45.12 185 GLN A O 1
ATOM 1398 N N . PRO A 1 186 ? -3.269 -30.687 32.270 1.00 58.06 186 PRO A N 1
ATOM 1399 C CA . PRO A 1 186 ? -2.851 -29.329 32.612 1.00 58.06 186 PRO A CA 1
ATOM 1400 C C . PRO A 1 186 ? -2.161 -29.359 33.985 1.00 58.06 186 PRO A C 1
ATOM 1402 O O . PRO A 1 186 ? -2.562 -30.152 34.841 1.00 58.06 186 PRO A O 1
ATOM 1405 N N . PRO A 1 187 ? -1.159 -28.501 34.242 1.00 51.53 187 PRO A N 1
ATOM 1406 C CA . PRO A 1 187 ? -1.435 -27.479 35.252 1.00 51.53 187 PRO A CA 1
ATOM 1407 C C . PRO A 1 187 ? -0.622 -26.173 35.122 1.00 51.53 187 PRO A C 1
ATOM 1409 O O . PRO A 1 187 ? 0.370 -26.069 34.409 1.00 51.53 187 PRO A O 1
ATOM 1412 N N . MET A 1 188 ? -1.042 -25.220 35.955 1.00 42.00 188 MET A N 1
ATOM 1413 C CA . MET A 1 188 ? -0.296 -24.069 36.475 1.00 42.00 188 MET A CA 1
ATOM 1414 C C . MET A 1 188 ? -0.389 -22.743 35.715 1.00 42.00 188 MET A C 1
ATOM 1416 O O . MET A 1 188 ? 0.423 -22.360 34.880 1.00 42.00 188 MET A O 1
ATOM 1420 N N . VAL A 1 189 ? -1.399 -22.001 36.166 1.00 48.25 189 VAL A N 1
ATOM 1421 C CA . VAL A 1 189 ? -1.424 -20.555 36.390 1.00 48.25 189 VAL A CA 1
ATOM 1422 C C . VAL A 1 189 ? -0.030 -20.005 36.734 1.00 48.25 189 VAL A C 1
ATOM 1424 O O . VAL A 1 189 ? 0.480 -20.223 37.831 1.00 48.25 189 VAL A O 1
ATOM 1427 N N . CYS A 1 190 ? 0.565 -19.234 35.824 1.00 42.72 190 CYS A N 1
ATOM 1428 C CA . CYS A 1 190 ? 1.689 -18.363 36.156 1.00 42.72 190 CYS A CA 1
ATOM 1429 C C . CYS A 1 190 ? 1.130 -17.058 36.728 1.00 42.72 190 CYS A C 1
ATOM 1431 O O . CYS A 1 190 ? 0.493 -16.271 36.024 1.00 42.72 190 CYS A O 1
ATOM 1433 N N . GLY A 1 191 ? 1.339 -16.884 38.032 1.00 36.84 191 GLY A N 1
ATOM 1434 C CA . GLY A 1 191 ? 0.936 -15.720 38.802 1.00 36.84 191 GLY A CA 1
ATOM 1435 C C . GLY A 1 191 ? 1.575 -14.424 38.308 1.00 36.84 191 GLY A C 1
ATOM 1436 O O . GLY A 1 191 ? 2.758 -14.356 37.979 1.00 36.84 191 GLY A O 1
ATOM 1437 N N . PHE A 1 192 ? 0.753 -13.379 38.297 1.00 42.38 192 PHE A N 1
ATOM 1438 C CA . PHE A 1 192 ? 1.190 -11.992 38.261 1.00 42.38 192 PHE A CA 1
ATOM 1439 C C . PHE A 1 192 ? 1.888 -11.638 39.585 1.00 42.38 192 PHE A C 1
ATOM 1441 O O . PHE A 1 192 ? 1.338 -11.947 40.645 1.00 42.38 192 PHE A O 1
ATOM 1448 N N . PRO A 1 193 ? 3.035 -10.940 39.571 1.00 51.53 193 PRO A N 1
ATOM 1449 C CA . PRO A 1 193 ? 3.557 -10.326 40.780 1.00 51.53 193 PRO A CA 1
ATOM 1450 C C . PRO A 1 193 ? 2.674 -9.131 41.168 1.00 51.53 193 PRO A C 1
ATOM 1452 O O . PRO A 1 193 ? 2.581 -8.139 40.444 1.00 51.53 193 PRO A O 1
ATOM 1455 N N . GLN A 1 194 ? 2.011 -9.251 42.319 1.00 40.84 194 GLN A N 1
ATOM 1456 C CA . GLN A 1 194 ? 1.362 -8.144 43.016 1.00 40.84 194 GLN A CA 1
ATOM 1457 C C . GLN A 1 194 ? 2.441 -7.263 43.653 1.00 40.84 194 GLN A C 1
ATOM 1459 O O . GLN A 1 194 ? 3.264 -7.739 44.433 1.00 40.84 194 GLN A O 1
ATOM 1464 N N . THR A 1 195 ? 2.428 -5.971 43.339 1.00 51.75 195 THR A N 1
ATOM 1465 C CA . THR A 1 195 ? 3.165 -4.949 44.089 1.00 51.75 195 THR A CA 1
ATOM 1466 C C . THR A 1 195 ? 2.250 -4.351 45.162 1.00 51.75 195 THR A C 1
ATOM 1468 O O . THR A 1 195 ? 1.136 -3.943 44.821 1.00 51.75 195 THR A O 1
ATOM 1471 N N . PRO A 1 196 ? 2.683 -4.255 46.431 1.00 45.84 196 PRO A N 1
ATOM 1472 C CA . PRO A 1 196 ? 1.882 -3.676 47.499 1.00 45.84 196 PRO A CA 1
ATOM 1473 C C . PRO A 1 196 ? 2.116 -2.164 47.569 1.00 45.84 196 PRO A C 1
ATOM 1475 O O . PRO A 1 196 ? 3.184 -1.718 47.978 1.00 45.84 196 PRO A O 1
ATOM 1478 N N . ALA A 1 197 ? 1.122 -1.362 47.193 1.00 42.72 197 ALA A N 1
ATOM 1479 C CA . ALA A 1 197 ? 1.072 0.039 47.596 1.00 42.72 197 ALA A CA 1
ATOM 1480 C C . ALA A 1 197 ? -0.364 0.582 47.537 1.00 42.72 197 ALA A C 1
ATOM 1482 O O . ALA A 1 197 ? -0.945 0.714 46.466 1.00 42.72 197 ALA A O 1
ATOM 1483 N N . GLN A 1 198 ? -0.847 0.961 48.723 1.00 46.31 198 GLN A N 1
ATOM 1484 C CA 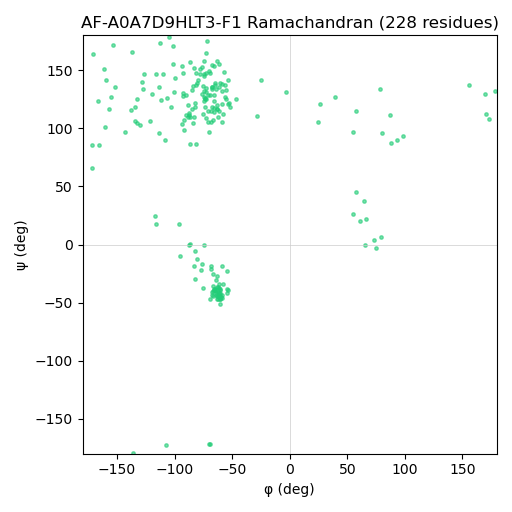. GLN A 1 198 ? -1.913 1.931 49.003 1.00 46.31 198 GLN A CA 1
ATOM 1485 C C . GLN A 1 198 ? -3.364 1.421 49.029 1.00 46.31 198 GLN A C 1
ATOM 1487 O O . GLN A 1 198 ? -4.138 1.522 48.083 1.00 46.31 198 GLN A O 1
ATOM 1492 N N . GLN A 1 199 ? -3.729 0.957 50.229 1.00 44.25 199 GLN A N 1
ATOM 1493 C CA . GLN A 1 199 ? -5.059 1.095 50.815 1.00 44.25 199 GLN A CA 1
ATOM 1494 C C . GLN A 1 199 ? -5.282 2.542 51.281 1.00 44.25 199 GLN A C 1
ATOM 1496 O O . GLN A 1 199 ? -4.491 3.059 52.064 1.00 44.25 199 GLN A O 1
ATOM 1501 N N . LEU A 1 200 ? -6.371 3.145 50.815 1.00 42.62 200 LEU A N 1
ATOM 1502 C CA . LEU A 1 200 ? -7.186 4.229 51.393 1.00 42.62 200 LEU A CA 1
ATOM 1503 C C . LEU A 1 200 ? -8.126 4.584 50.231 1.00 42.62 200 LEU A C 1
ATOM 1505 O O . LEU A 1 200 ? -7.661 4.983 49.174 1.00 42.62 200 LEU A O 1
ATOM 1509 N N . ALA A 1 201 ? -9.435 4.359 50.263 1.00 40.19 201 ALA A N 1
ATOM 1510 C CA . ALA A 1 201 ? -10.361 5.028 51.155 1.00 40.19 201 ALA A CA 1
ATOM 1511 C C . ALA A 1 201 ? -11.803 4.681 50.699 1.00 40.19 201 ALA A C 1
ATOM 1513 O O . ALA A 1 201 ? -12.127 4.827 49.527 1.00 40.19 201 ALA A O 1
ATOM 1514 N N . TYR A 1 202 ? -12.624 4.235 51.653 1.00 44.19 202 TYR A N 1
ATOM 1515 C CA . TYR A 1 202 ? -14.074 4.453 51.823 1.00 44.19 202 TYR A CA 1
ATOM 1516 C C . TYR A 1 202 ? -15.097 4.055 50.730 1.00 44.19 202 TYR A C 1
ATOM 1518 O O . TYR A 1 202 ? -15.216 4.650 49.666 1.00 44.19 202 TYR A O 1
ATOM 1526 N N . HIS A 1 203 ? -15.924 3.076 51.122 1.00 43.88 203 HIS A N 1
ATOM 1527 C CA . HIS A 1 203 ? -17.385 2.983 50.979 1.00 43.88 203 HIS A CA 1
ATOM 1528 C C . HIS A 1 203 ? -18.134 4.182 50.356 1.00 43.88 203 HIS A C 1
ATOM 1530 O O . HIS A 1 203 ? -18.038 5.285 50.881 1.00 43.88 203 HIS A O 1
ATOM 1536 N N . LEU A 1 204 ? -19.018 3.914 49.379 1.00 43.19 204 LEU A N 1
ATOM 1537 C CA . LEU A 1 204 ? -20.484 4.143 49.436 1.00 43.19 204 LEU A CA 1
ATOM 1538 C C . LEU A 1 204 ? -21.183 3.502 48.194 1.00 43.19 204 LEU A C 1
ATOM 1540 O O . LEU A 1 204 ? -20.488 3.086 47.268 1.00 43.19 204 LEU A O 1
ATOM 1544 N N . PRO A 1 205 ? -22.522 3.310 48.200 1.00 52.47 205 PRO A N 1
ATOM 1545 C CA . PRO A 1 205 ? -23.205 2.189 47.553 1.00 52.47 205 PRO A CA 1
ATOM 1546 C C . PRO A 1 205 ? -23.866 2.494 46.197 1.00 52.47 205 PRO A C 1
ATOM 1548 O O . PRO A 1 205 ? -24.008 3.638 45.774 1.00 52.47 205 PRO A O 1
ATOM 1551 N N . SER A 1 206 ? -24.301 1.392 45.575 1.00 50.12 206 SER A N 1
ATOM 1552 C CA . SER A 1 206 ? -25.227 1.216 44.452 1.00 50.12 206 SER A CA 1
ATOM 1553 C C . SER A 1 206 ? -26.250 2.324 44.217 1.00 50.12 206 SER A C 1
ATOM 1555 O O . SER A 1 206 ? -26.900 2.759 45.159 1.00 50.12 206 SER A O 1
ATOM 1557 N N . LEU A 1 207 ? -26.494 2.621 42.935 1.00 48.12 207 LEU A N 1
ATOM 1558 C CA . LEU A 1 207 ? -27.815 2.716 42.289 1.00 48.12 207 LEU A CA 1
ATOM 1559 C C . LEU A 1 207 ? -27.610 3.243 40.863 1.00 48.12 207 LEU A C 1
ATOM 1561 O O . LEU A 1 207 ? -27.284 4.406 40.702 1.00 48.12 207 LEU A O 1
ATOM 1565 N N . PHE A 1 208 ? -27.778 2.399 39.844 1.00 43.47 208 PHE A N 1
ATOM 1566 C CA . PHE A 1 208 ? -28.454 2.751 38.585 1.00 43.47 208 PHE A CA 1
ATOM 1567 C C . PHE A 1 208 ? -28.627 1.475 37.755 1.00 43.47 208 PHE A C 1
ATOM 1569 O O . PHE A 1 208 ? -27.808 1.106 36.916 1.00 43.47 208 PHE A O 1
ATOM 1576 N N . SER A 1 209 ? -29.726 0.783 38.046 1.00 45.62 209 SER A N 1
ATOM 1577 C CA . SER A 1 209 ? -30.389 -0.104 37.100 1.00 45.62 209 SER A CA 1
ATOM 1578 C C . SER A 1 209 ? -30.979 0.762 35.986 1.00 45.62 209 SER A C 1
ATOM 1580 O O . SER A 1 209 ? -31.825 1.612 36.252 1.00 45.62 209 SER A O 1
ATOM 1582 N N . GLY A 1 210 ? -30.528 0.560 34.752 1.00 40.78 210 GLY A N 1
ATOM 1583 C CA . GLY A 1 210 ? -31.108 1.163 33.554 1.00 40.78 210 GLY A CA 1
ATOM 1584 C C . GLY A 1 210 ? -31.343 0.077 32.516 1.00 40.78 210 GLY A C 1
ATOM 1585 O O . GLY A 1 210 ? -30.394 -0.411 31.908 1.00 40.78 210 GLY A O 1
ATOM 1586 N N . SER A 1 211 ? -32.604 -0.330 32.381 1.00 46.09 211 SER A N 1
ATOM 1587 C CA . SER A 1 211 ? -33.086 -1.338 31.438 1.00 46.09 211 SER A CA 1
ATOM 1588 C C . SER A 1 211 ? -32.861 -0.959 29.965 1.00 46.09 211 SER A C 1
ATOM 1590 O O . SER A 1 211 ? -32.816 0.226 29.629 1.00 46.09 211 SER A O 1
ATOM 1592 N N . PRO A 1 212 ? -32.782 -1.964 29.074 1.00 53.97 212 PRO A N 1
ATOM 1593 C CA . PRO A 1 212 ? -32.682 -1.779 27.632 1.00 53.97 212 PRO A CA 1
ATOM 1594 C C . PRO A 1 212 ? -34.030 -1.359 27.031 1.00 53.97 212 PRO A C 1
ATOM 1596 O O . PRO A 1 212 ? -35.060 -1.973 27.304 1.00 53.97 212 PRO A O 1
ATOM 1599 N N . HIS A 1 213 ? -34.016 -0.326 26.187 1.00 52.59 213 HIS A N 1
ATOM 1600 C CA . HIS A 1 213 ? -35.154 0.011 25.340 1.00 52.59 213 HIS A CA 1
ATOM 1601 C C . HIS A 1 213 ? -35.154 -0.866 24.086 1.00 52.59 213 HIS A C 1
ATOM 1603 O O . HIS A 1 213 ? -34.238 -0.824 23.264 1.00 52.59 213 HIS A O 1
ATOM 1609 N N . ASP A 1 214 ? -36.227 -1.637 23.990 1.00 42.25 214 ASP A N 1
ATOM 1610 C CA . ASP A 1 214 ? -36.743 -2.358 22.837 1.00 42.25 214 ASP A CA 1
ATOM 1611 C C . ASP A 1 214 ? -36.781 -1.463 21.579 1.00 42.25 214 ASP A C 1
ATOM 1613 O O . ASP A 1 214 ? -37.373 -0.376 21.577 1.00 42.25 214 ASP A O 1
ATOM 1617 N N . HIS A 1 215 ? -36.151 -1.908 20.491 1.00 53.84 215 HIS A N 1
ATOM 1618 C CA . HIS A 1 215 ? -36.422 -1.401 19.147 1.00 53.84 215 HIS A CA 1
ATOM 1619 C C . HIS A 1 215 ? -36.865 -2.569 18.276 1.00 53.84 215 HIS A C 1
ATOM 1621 O O . HIS A 1 215 ? -36.076 -3.437 17.899 1.00 53.84 215 HIS A O 1
ATOM 1627 N N . ALA A 1 216 ? -38.166 -2.565 18.005 1.00 55.50 216 ALA A N 1
ATOM 1628 C CA . ALA A 1 216 ? -38.864 -3.492 17.140 1.00 55.50 216 ALA A CA 1
ATOM 1629 C C . ALA A 1 216 ? -38.281 -3.504 15.710 1.00 55.50 216 ALA A C 1
ATOM 1631 O O . ALA A 1 216 ? -37.844 -2.465 15.204 1.00 55.50 216 ALA A O 1
ATOM 1632 N N . PRO A 1 217 ? -38.321 -4.654 15.016 1.00 57.53 217 PRO A N 1
ATOM 1633 C CA . PRO A 1 217 ? -37.956 -4.742 13.611 1.00 57.53 217 PRO A CA 1
ATOM 1634 C C . PRO A 1 217 ? -39.060 -4.141 12.729 1.00 57.53 217 PRO A C 1
ATOM 1636 O O . PRO A 1 217 ? -40.204 -4.597 12.748 1.00 57.53 217 PRO A O 1
ATOM 1639 N N . GLN A 1 218 ? -38.709 -3.147 11.907 1.00 59.75 218 GLN A N 1
ATOM 1640 C CA . GLN A 1 218 ? -39.537 -2.769 10.763 1.00 59.75 218 GLN A CA 1
ATOM 1641 C C . GLN A 1 218 ? -39.601 -3.943 9.780 1.00 59.75 218 GLN A C 1
ATOM 1643 O O . GLN A 1 218 ? -38.593 -4.357 9.207 1.00 59.75 218 GLN A O 1
ATOM 1648 N N . GLN A 1 219 ? -40.806 -4.471 9.600 1.00 57.34 219 GLN A N 1
ATOM 1649 C CA . GLN A 1 219 ? -41.163 -5.344 8.493 1.00 57.34 219 GLN A CA 1
ATOM 1650 C C . GLN A 1 219 ? -41.601 -4.513 7.273 1.00 57.34 219 GLN A C 1
ATOM 1652 O O . GLN A 1 219 ? -42.115 -3.408 7.437 1.00 57.34 219 GLN A O 1
ATOM 1657 N N . TYR A 1 220 ? -41.494 -5.144 6.094 1.00 47.88 220 TYR A N 1
ATOM 1658 C CA . TYR A 1 220 ? -42.073 -4.783 4.786 1.00 47.88 220 TYR A CA 1
ATOM 1659 C C . TYR A 1 220 ? -41.360 -3.661 3.999 1.00 47.88 220 TYR A C 1
ATOM 1661 O O . TYR A 1 220 ? -40.998 -2.634 4.546 1.00 47.88 220 TYR A O 1
ATOM 1669 N N . LEU A 1 221 ? -41.085 -3.780 2.693 1.00 53.38 221 LEU A N 1
ATOM 1670 C CA . LEU A 1 221 ? -41.850 -4.400 1.604 1.00 53.38 221 LEU A CA 1
ATOM 1671 C C . LEU A 1 221 ? -40.869 -4.901 0.509 1.00 53.38 221 LEU A C 1
ATOM 1673 O O . LEU A 1 221 ? -39.961 -4.170 0.114 1.00 53.38 221 LEU A O 1
ATOM 1677 N N . ALA A 1 222 ? -41.058 -6.118 -0.009 1.00 63.94 222 ALA A N 1
ATOM 1678 C CA . ALA A 1 222 ? -40.353 -6.598 -1.202 1.00 63.94 222 ALA A CA 1
ATOM 1679 C C . ALA A 1 222 ? -41.018 -6.043 -2.483 1.00 63.94 222 ALA A C 1
ATOM 1681 O O . ALA A 1 222 ? -42.249 -5.987 -2.537 1.00 63.94 222 ALA A O 1
ATOM 1682 N N . PRO A 1 223 ? -40.259 -5.662 -3.527 1.00 63.88 223 PRO A N 1
ATOM 1683 C CA . PRO A 1 223 ? -40.834 -5.290 -4.817 1.00 63.88 223 PRO A CA 1
ATOM 1684 C C . PRO A 1 223 ? -41.357 -6.529 -5.565 1.00 63.88 223 PRO A C 1
ATOM 1686 O O . PRO A 1 223 ? -40.624 -7.494 -5.784 1.00 63.88 223 PRO A O 1
ATOM 1689 N N . GLN A 1 224 ? -42.635 -6.494 -5.955 1.00 63.84 224 GLN A N 1
ATOM 1690 C CA . GLN A 1 224 ? -43.251 -7.476 -6.851 1.00 63.84 224 GLN A CA 1
ATOM 1691 C C . GLN A 1 224 ? -42.622 -7.384 -8.248 1.00 63.84 224 GLN A C 1
ATOM 1693 O O . GLN A 1 224 ? -42.555 -6.308 -8.840 1.00 63.84 224 GLN A O 1
ATOM 1698 N N . MET A 1 225 ? -42.189 -8.528 -8.778 1.00 67.19 225 MET A N 1
ATOM 1699 C CA . MET A 1 225 ? -41.801 -8.691 -10.180 1.00 67.19 225 MET A CA 1
ATOM 1700 C C . MET A 1 225 ? -43.066 -8.903 -11.031 1.00 67.19 225 MET A C 1
ATOM 1702 O O . MET A 1 225 ? -43.925 -9.689 -10.624 1.00 67.19 225 MET A O 1
ATOM 1706 N N . PRO A 1 226 ? -43.200 -8.271 -12.209 1.00 71.94 226 PRO A N 1
ATOM 1707 C CA . PRO A 1 226 ? -44.283 -8.580 -13.134 1.00 71.94 226 PRO A CA 1
ATOM 1708 C C . PRO A 1 226 ? -44.062 -9.941 -13.811 1.00 71.94 226 PRO A C 1
ATOM 1710 O O . PRO A 1 226 ? -42.967 -10.257 -14.279 1.00 71.94 226 PRO A O 1
ATOM 1713 N N . ALA A 1 227 ? -45.127 -10.741 -13.857 1.00 64.81 227 ALA A N 1
ATOM 1714 C CA . ALA A 1 227 ? -45.175 -12.030 -14.532 1.00 64.81 227 ALA A CA 1
ATOM 1715 C C . ALA A 1 227 ? -45.126 -11.855 -16.059 1.00 64.81 227 ALA A C 1
ATOM 1717 O O . ALA A 1 227 ? -45.922 -11.114 -16.635 1.00 64.81 227 ALA A O 1
ATOM 1718 N N . ILE A 1 228 ? -44.215 -12.577 -16.710 1.00 65.19 228 ILE A N 1
ATOM 1719 C CA . ILE A 1 228 ? -44.204 -12.787 -18.160 1.00 65.19 228 ILE A CA 1
ATOM 1720 C C . ILE A 1 228 ? -45.060 -14.029 -18.422 1.00 65.19 228 ILE A C 1
ATOM 1722 O O . ILE A 1 228 ? -44.787 -15.093 -17.869 1.00 65.19 228 ILE A O 1
ATOM 1726 N N . SER A 1 229 ? -46.123 -13.866 -19.207 1.00 68.00 229 SER A N 1
ATOM 1727 C CA . SER A 1 229 ? -46.989 -14.955 -19.683 1.00 68.00 229 SER A CA 1
ATOM 1728 C C . SER A 1 229 ? -46.521 -15.450 -21.064 1.00 68.00 229 SER A C 1
ATOM 1730 O O . SER A 1 229 ? -45.859 -14.676 -21.759 1.00 68.00 229 SER A O 1
ATOM 1732 N N . PRO A 1 230 ? -46.804 -16.723 -21.409 1.00 73.81 230 PRO A N 1
ATOM 1733 C CA . PRO A 1 230 ? -46.187 -17.456 -22.521 1.00 73.81 230 PRO A CA 1
ATOM 1734 C C . PRO A 1 230 ? -46.620 -17.010 -23.920 1.00 73.81 230 PRO A C 1
ATOM 1736 O O . PRO A 1 230 ? -47.759 -16.511 -24.066 1.00 73.81 230 PRO A O 1
#

Foldseek 3Di:
DVVVVVQQVLLVVQVVDVPQWAQDPPDPQRKIWGADPPRDIWIWGDDPQLQIAIDPPDLCRQQSDGSNRCNVCVVVVNNVRNVVCSVPPPDGGNVVCNCVSVDDPCVPPDPPDDPPPPPDDDDDDDPDDPDDDDDDDDDDDDDDDDDDDDDDDDDDDDDDDDDDDDDDDDDDDDDDDDDDDDDDDDDDDDDDDDDDDDDDDDDDDDDDDDDDDDDDDDDDDDDDDDDDDD